Protein AF-A0A7S2PHL6-F1 (afdb_monomer)

Sequence (217 aa):
KVVDEVAPEDEHKYKALMSLPIAEVRGMLQDLILPDAGQHRALVVRLLRHLRGLPPAPSDARIMGKWYAQQEAQERAEQEAQDAQERAEKERAQQELRRKAKEDAAKEQAMEATRRALEAAKRVPGPAAPKAKGPEPKRRRSSADATKVSAAGRAAAPVAATEVAPPVADAEAAAAEAAGDDSDSTSSESEDVADELERSDPSVVVPLSEADVKLFE

Structure (mmCIF, N/CA/C/O backbone):
data_AF-A0A7S2PHL6-F1
#
_entry.id   AF-A0A7S2PHL6-F1
#
loop_
_atom_site.group_PDB
_atom_site.id
_atom_site.type_symbol
_atom_site.label_atom_id
_atom_site.label_alt_id
_atom_site.label_comp_id
_atom_site.label_asym_id
_atom_site.label_entity_id
_atom_site.label_seq_id
_atom_site.pdbx_PDB_ins_code
_atom_site.Cartn_x
_atom_site.Cartn_y
_atom_site.Cartn_z
_atom_site.occupancy
_atom_site.B_iso_or_equiv
_atom_site.auth_seq_id
_atom_site.auth_comp_id
_atom_site.auth_asym_id
_atom_site.auth_atom_id
_atom_site.pdbx_PDB_model_num
ATOM 1 N N . LYS A 1 1 ? 15.147 13.922 -32.801 1.00 50.34 1 LYS A N 1
ATOM 2 C CA . LYS A 1 1 ? 15.326 12.452 -32.878 1.00 50.34 1 LYS A CA 1
ATOM 3 C C . LYS A 1 1 ? 16.488 12.096 -31.966 1.00 50.34 1 LYS A C 1
ATOM 5 O O . LYS A 1 1 ? 17.622 12.259 -32.383 1.00 50.34 1 LYS A O 1
ATOM 10 N N . VAL A 1 2 ? 16.210 11.728 -30.718 1.00 47.88 2 VAL A N 1
ATOM 11 C CA . VAL A 1 2 ? 17.230 11.133 -29.846 1.00 47.88 2 VAL A CA 1
ATOM 12 C C . VAL A 1 2 ? 17.335 9.688 -30.312 1.00 47.88 2 VAL A C 1
ATOM 14 O O . VAL A 1 2 ? 16.360 8.946 -30.233 1.00 47.88 2 VAL A O 1
ATOM 17 N N . VAL A 1 3 ? 18.435 9.350 -30.974 1.00 52.09 3 VAL A N 1
ATOM 18 C CA . VAL A 1 3 ? 18.728 7.968 -31.339 1.00 52.09 3 VAL A CA 1
ATOM 19 C C . VAL A 1 3 ? 19.283 7.352 -30.066 1.00 52.09 3 VAL A C 1
ATOM 21 O O . VAL A 1 3 ? 20.380 7.702 -29.653 1.00 52.09 3 VAL A O 1
ATOM 24 N N . ASP A 1 4 ? 18.486 6.531 -29.387 1.00 60.97 4 ASP A N 1
ATOM 25 C CA . ASP A 1 4 ? 18.981 5.680 -28.308 1.00 60.97 4 ASP A CA 1
ATOM 26 C C . ASP A 1 4 ? 20.029 4.731 -28.903 1.00 60.97 4 ASP A C 1
ATOM 28 O O . ASP A 1 4 ? 19.687 3.710 -29.505 1.00 60.97 4 ASP A O 1
ATOM 32 N N . GLU A 1 5 ? 21.299 5.127 -28.825 1.00 63.66 5 GLU A N 1
ATOM 33 C CA . GLU A 1 5 ? 22.438 4.336 -29.276 1.00 63.66 5 GLU A CA 1
ATOM 34 C C . GLU A 1 5 ? 22.583 3.117 -28.367 1.00 63.66 5 GLU A C 1
ATOM 36 O O . GLU A 1 5 ? 23.078 3.183 -27.243 1.00 63.66 5 GLU A O 1
ATOM 41 N N . VAL A 1 6 ? 22.100 1.982 -28.865 1.00 69.12 6 VAL A N 1
ATOM 42 C CA . VAL A 1 6 ? 22.468 0.667 -28.349 1.00 69.12 6 VAL A CA 1
ATOM 43 C C . VAL A 1 6 ? 23.914 0.431 -28.772 1.00 69.12 6 VAL A C 1
ATOM 45 O O . VAL A 1 6 ? 24.232 0.566 -29.955 1.00 69.12 6 VAL A O 1
ATOM 48 N N . ALA A 1 7 ? 24.789 0.102 -27.819 1.00 78.25 7 ALA A N 1
ATOM 49 C CA . ALA A 1 7 ? 26.173 -0.236 -28.127 1.00 78.25 7 ALA A CA 1
ATOM 50 C C . ALA A 1 7 ? 26.212 -1.358 -29.185 1.00 78.25 7 ALA A C 1
ATOM 52 O O . ALA A 1 7 ? 25.395 -2.280 -29.117 1.00 78.25 7 ALA A O 1
ATOM 53 N N . PRO A 1 8 ? 27.144 -1.327 -30.151 1.00 78.81 8 PRO A N 1
ATOM 54 C CA . PRO A 1 8 ? 27.182 -2.315 -31.233 1.00 78.81 8 PRO A CA 1
ATOM 55 C C . PRO A 1 8 ? 27.325 -3.756 -30.711 1.00 78.81 8 PRO A C 1
ATOM 57 O O . PRO A 1 8 ? 26.768 -4.687 -31.284 1.00 78.81 8 PRO A O 1
ATOM 60 N N . GLU A 1 9 ? 27.984 -3.941 -29.566 1.00 83.81 9 GLU A N 1
ATOM 61 C CA . GLU A 1 9 ? 28.115 -5.237 -28.884 1.00 83.81 9 GLU A CA 1
ATOM 62 C C . GLU A 1 9 ? 26.775 -5.807 -28.384 1.00 83.81 9 GLU A C 1
ATOM 64 O O . GLU A 1 9 ? 26.626 -7.016 -28.208 1.00 83.81 9 GLU A O 1
ATOM 69 N N . ASP A 1 10 ? 25.782 -4.944 -28.163 1.00 85.81 10 ASP A N 1
ATOM 70 C CA . ASP A 1 10 ? 24.448 -5.310 -27.691 1.00 85.81 10 ASP A CA 1
ATOM 71 C C . ASP A 1 10 ? 23.443 -5.529 -28.813 1.00 85.81 10 ASP A C 1
ATOM 73 O O . ASP A 1 10 ? 22.308 -5.927 -28.544 1.00 85.81 10 ASP A O 1
ATOM 77 N N . GLU A 1 11 ? 23.833 -5.339 -30.074 1.00 89.94 11 GLU A N 1
ATOM 78 C CA . GLU A 1 11 ? 22.910 -5.484 -31.196 1.00 89.94 11 GLU A CA 1
ATOM 79 C C . GLU A 1 11 ? 22.314 -6.903 -31.261 1.00 89.94 11 GLU A C 1
ATOM 81 O O . GLU A 1 11 ? 21.125 -7.073 -31.540 1.00 89.94 11 GLU A O 1
ATOM 86 N N . HIS A 1 12 ? 23.103 -7.929 -30.920 1.00 93.19 12 HIS A N 1
ATOM 87 C CA . HIS A 1 12 ? 22.633 -9.314 -30.832 1.00 93.19 12 HIS A CA 1
ATOM 88 C C . HIS A 1 12 ? 21.615 -9.521 -29.704 1.00 93.19 12 HIS A C 1
ATOM 90 O O . HIS A 1 12 ? 20.584 -10.158 -29.924 1.00 93.19 12 HIS A O 1
ATOM 96 N N . LYS A 1 13 ? 21.861 -8.947 -28.518 1.00 93.25 13 LYS A N 1
ATOM 97 C CA . LYS A 1 13 ? 20.943 -9.044 -27.369 1.00 93.25 13 LYS A CA 1
ATOM 98 C C . LYS A 1 13 ? 19.648 -8.286 -27.636 1.00 93.25 13 LYS A C 1
ATOM 100 O O . LYS A 1 13 ? 18.568 -8.793 -27.359 1.00 93.25 13 LYS A O 1
ATOM 105 N N . TYR A 1 14 ? 19.751 -7.108 -28.245 1.00 94.81 14 TYR A N 1
ATOM 106 C CA . TYR A 1 14 ? 18.604 -6.320 -28.675 1.00 94.81 14 TYR A CA 1
ATOM 107 C C . TYR A 1 14 ? 17.747 -7.070 -29.697 1.00 94.81 14 TYR A C 1
ATOM 109 O O . TYR A 1 14 ? 16.532 -7.144 -29.530 1.00 94.81 14 TYR A O 1
ATOM 117 N N . LYS A 1 15 ? 18.358 -7.681 -30.722 1.00 95.69 15 LYS A N 1
ATOM 118 C CA . LYS A 1 15 ? 17.638 -8.504 -31.709 1.00 95.69 15 LYS A CA 1
ATOM 119 C C . LYS A 1 15 ? 16.964 -9.716 -31.062 1.00 95.69 15 LYS A C 1
ATOM 121 O O . LYS A 1 15 ? 15.815 -9.999 -31.392 1.00 95.69 15 LYS A O 1
ATOM 126 N N . ALA A 1 16 ? 17.641 -10.386 -30.128 1.00 96.62 16 ALA A N 1
ATOM 127 C CA . ALA A 1 16 ? 17.078 -11.510 -29.383 1.00 96.62 16 ALA A CA 1
ATOM 128 C C . ALA A 1 16 ? 15.855 -11.083 -28.556 1.00 96.62 16 ALA A C 1
ATOM 130 O O . ALA A 1 16 ? 14.788 -11.670 -28.702 1.00 96.62 16 ALA A O 1
ATOM 131 N N . LEU A 1 17 ? 15.964 -10.008 -27.771 1.00 96.44 17 LEU A N 1
ATOM 132 C CA . LEU A 1 17 ? 14.853 -9.492 -26.966 1.00 96.44 17 LEU A CA 1
ATOM 133 C C . LEU A 1 17 ? 13.689 -8.981 -27.827 1.00 96.44 17 LEU A C 1
ATOM 135 O O . LEU A 1 17 ? 12.536 -9.211 -27.489 1.00 96.44 17 LEU A O 1
ATOM 139 N N . MET A 1 18 ? 13.969 -8.349 -28.972 1.00 97.56 18 MET A N 1
ATOM 140 C CA . MET A 1 18 ? 12.936 -7.905 -29.920 1.00 97.56 18 MET A CA 1
ATOM 141 C C . MET A 1 18 ? 12.176 -9.060 -30.587 1.00 97.56 18 MET A C 1
ATOM 143 O O . MET A 1 18 ? 11.098 -8.829 -31.137 1.00 97.56 18 MET A O 1
ATOM 147 N N . SER A 1 19 ? 12.727 -10.277 -30.571 1.00 97.69 19 SER A N 1
ATOM 148 C CA . SER A 1 19 ? 12.059 -11.478 -31.085 1.00 97.69 19 SER A CA 1
ATOM 149 C C . SER A 1 19 ? 11.100 -12.117 -30.077 1.00 97.69 19 SER A C 1
ATOM 151 O O . SER A 1 19 ? 10.257 -12.923 -30.471 1.00 97.69 19 SER A O 1
ATOM 153 N N . LEU A 1 20 ? 11.194 -11.736 -28.798 1.00 98.00 20 LEU A N 1
ATOM 154 C CA . LEU A 1 20 ? 10.305 -12.235 -27.756 1.00 98.00 20 LEU A CA 1
ATOM 155 C C . LEU A 1 20 ? 8.913 -11.588 -27.861 1.00 98.00 20 LEU A C 1
ATOM 157 O O . LEU A 1 20 ? 8.778 -10.444 -28.313 1.00 98.00 20 LEU A O 1
ATOM 161 N N . PRO A 1 21 ? 7.851 -12.284 -27.424 1.00 98.19 21 PRO A N 1
ATOM 162 C CA . PRO A 1 21 ? 6.541 -11.680 -27.247 1.00 98.19 21 PRO A CA 1
ATOM 163 C C . PRO A 1 21 ? 6.595 -10.490 -26.284 1.00 98.19 21 PRO A C 1
ATOM 165 O O . PRO A 1 21 ? 7.216 -10.548 -25.224 1.00 98.19 21 PRO A O 1
ATOM 168 N N . ILE A 1 22 ? 5.842 -9.430 -26.594 1.00 97.69 22 ILE A N 1
ATOM 169 C CA . ILE A 1 22 ? 5.765 -8.236 -25.734 1.00 97.69 22 ILE A CA 1
ATOM 170 C C . ILE A 1 22 ? 5.334 -8.569 -24.296 1.00 97.69 22 ILE A C 1
ATOM 172 O O . ILE A 1 22 ? 5.747 -7.888 -23.363 1.00 97.69 22 ILE A O 1
ATOM 176 N N . ALA A 1 23 ? 4.519 -9.613 -24.112 1.00 97.94 23 ALA A N 1
ATOM 177 C CA . ALA A 1 23 ? 4.081 -10.076 -22.799 1.00 97.94 23 ALA A CA 1
ATOM 178 C C . ALA A 1 23 ? 5.253 -10.574 -21.939 1.00 97.94 23 ALA A C 1
ATOM 180 O O . ALA A 1 23 ? 5.323 -10.231 -20.764 1.00 97.94 23 ALA A O 1
ATOM 181 N N . GLU A 1 24 ? 6.200 -11.307 -22.528 1.00 98.25 24 GLU A N 1
ATOM 182 C CA . GLU A 1 24 ? 7.391 -11.792 -21.821 1.00 98.25 24 GLU A CA 1
ATOM 183 C C . GLU A 1 24 ? 8.320 -10.635 -21.460 1.00 98.25 24 GLU A C 1
ATOM 185 O O . GLU A 1 24 ? 8.800 -10.550 -20.333 1.00 98.25 24 GLU A O 1
ATOM 190 N N . VAL A 1 25 ? 8.510 -9.684 -22.382 1.00 98.06 25 VAL A N 1
ATOM 191 C CA . VAL A 1 25 ? 9.314 -8.482 -22.110 1.00 98.06 25 VAL A CA 1
ATOM 192 C C . VAL A 1 25 ? 8.706 -7.642 -20.989 1.00 98.06 25 VAL A C 1
ATOM 194 O O . VAL A 1 25 ? 9.437 -7.118 -20.152 1.00 98.06 25 VAL A O 1
ATOM 197 N N . ARG A 1 26 ? 7.374 -7.538 -20.930 1.00 97.69 26 ARG A N 1
ATOM 198 C CA . ARG A 1 26 ? 6.683 -6.882 -19.812 1.00 97.69 26 ARG A CA 1
ATOM 199 C C . ARG A 1 26 ? 6.859 -7.637 -18.500 1.00 97.69 26 ARG A C 1
ATOM 201 O O . ARG A 1 26 ? 7.145 -6.984 -17.508 1.00 97.69 26 ARG A O 1
ATOM 208 N N . GLY A 1 27 ? 6.753 -8.967 -18.507 1.00 97.81 27 GLY A N 1
ATOM 209 C CA . GLY A 1 27 ? 7.014 -9.792 -17.323 1.00 97.81 27 GLY A CA 1
ATOM 210 C C . GLY A 1 27 ? 8.417 -9.551 -16.762 1.00 97.81 27 GLY A C 1
ATOM 211 O O . GLY A 1 27 ? 8.557 -9.188 -15.602 1.00 97.81 27 GLY A O 1
ATOM 212 N N . MET A 1 28 ? 9.439 -9.585 -17.625 1.00 97.75 28 MET A N 1
ATOM 213 C CA . MET A 1 28 ? 10.821 -9.295 -17.220 1.00 97.75 28 MET A CA 1
ATOM 214 C C . MET A 1 28 ? 10.997 -7.885 -16.636 1.00 97.75 28 MET A C 1
ATOM 216 O O . MET A 1 28 ? 11.782 -7.692 -15.714 1.00 97.75 28 MET A O 1
ATOM 220 N N . LEU A 1 29 ? 10.294 -6.881 -17.170 1.00 95.88 29 LEU A N 1
ATOM 221 C CA . LEU A 1 29 ? 10.334 -5.525 -16.614 1.00 95.88 29 LEU A CA 1
ATOM 222 C C . LEU A 1 29 ? 9.633 -5.441 -15.254 1.00 95.88 29 LEU A C 1
ATOM 224 O O . LEU A 1 29 ? 10.150 -4.771 -14.367 1.00 95.88 29 LEU A O 1
ATOM 228 N N . GLN A 1 30 ? 8.502 -6.127 -15.076 1.00 95.31 30 GLN A N 1
ATOM 229 C CA . GLN A 1 30 ? 7.782 -6.176 -13.801 1.00 95.31 30 GLN A CA 1
ATOM 230 C C . GLN A 1 30 ? 8.609 -6.866 -12.709 1.00 95.31 30 GLN A C 1
ATOM 232 O O . GLN A 1 30 ? 8.698 -6.336 -11.604 1.00 95.31 30 GLN A O 1
ATOM 237 N N . ASP A 1 31 ? 9.280 -7.974 -13.036 1.00 96.56 31 ASP A N 1
ATOM 238 C CA . ASP A 1 31 ? 10.174 -8.692 -12.115 1.00 96.56 31 ASP A CA 1
ATOM 239 C C . ASP A 1 31 ? 11.339 -7.810 -11.632 1.00 96.56 31 ASP A C 1
ATOM 241 O O . ASP A 1 31 ? 11.813 -7.943 -10.505 1.00 96.56 31 ASP A O 1
ATOM 245 N N . LEU A 1 32 ? 11.783 -6.875 -12.478 1.00 94.19 32 LEU A N 1
ATOM 246 C CA . LEU A 1 32 ? 12.833 -5.899 -12.174 1.00 94.19 32 LEU A CA 1
ATOM 247 C C . LEU A 1 32 ? 12.300 -4.581 -11.593 1.00 94.19 32 LEU A C 1
ATOM 249 O O . LEU A 1 32 ? 13.077 -3.646 -11.405 1.00 94.19 32 LEU A O 1
ATOM 253 N N . ILE A 1 33 ? 10.994 -4.478 -11.324 1.00 90.88 33 ILE A N 1
ATOM 254 C CA . ILE A 1 33 ? 10.347 -3.264 -10.797 1.00 90.88 33 ILE A CA 1
ATOM 255 C C . ILE A 1 33 ? 10.605 -2.055 -11.726 1.00 90.88 33 ILE A C 1
ATOM 257 O O . ILE A 1 33 ? 10.837 -0.920 -11.312 1.00 90.88 33 ILE A O 1
ATOM 261 N N . LEU A 1 34 ? 10.588 -2.299 -13.036 1.00 91.25 34 LEU A N 1
ATOM 262 C CA . LEU A 1 34 ? 10.713 -1.275 -14.065 1.00 91.25 34 LEU A CA 1
ATOM 263 C C . LEU A 1 34 ? 9.344 -0.988 -14.689 1.00 91.25 34 LEU A C 1
ATOM 265 O O . LEU A 1 34 ? 8.514 -1.891 -14.808 1.00 91.25 34 LEU A O 1
ATOM 269 N N . PRO A 1 35 ? 9.097 0.244 -15.174 1.00 91.06 35 PRO A N 1
ATOM 270 C CA . PRO A 1 35 ? 7.855 0.535 -15.875 1.00 91.06 35 PRO A CA 1
ATOM 271 C C . PRO A 1 35 ? 7.679 -0.377 -17.094 1.00 91.06 35 PRO A C 1
ATOM 273 O O . PRO A 1 35 ? 8.620 -0.583 -17.864 1.00 91.06 35 PRO A O 1
ATOM 276 N N . ASP A 1 36 ? 6.460 -0.850 -17.328 1.00 94.50 36 ASP A N 1
ATOM 277 C CA . ASP A 1 36 ? 6.088 -1.768 -18.415 1.00 94.50 36 ASP A CA 1
ATOM 278 C C . ASP A 1 36 ? 5.205 -1.102 -19.496 1.00 94.50 36 ASP A C 1
ATOM 280 O O . ASP A 1 36 ? 4.824 -1.712 -20.505 1.00 94.50 36 ASP A O 1
ATOM 284 N N . ALA A 1 37 ? 4.925 0.193 -19.323 1.00 90.88 37 ALA A N 1
ATOM 285 C CA . ALA A 1 37 ? 4.218 1.022 -20.285 1.00 90.88 37 ALA A CA 1
ATOM 286 C C . ALA A 1 37 ? 5.134 1.454 -21.444 1.00 90.88 37 ALA A C 1
ATOM 288 O O . ALA A 1 37 ? 6.283 1.873 -21.247 1.00 90.88 37 ALA A O 1
ATOM 289 N N . GLY A 1 38 ? 4.591 1.401 -22.663 1.00 90.75 38 GLY A N 1
ATOM 290 C CA . GLY A 1 38 ? 5.249 1.873 -23.881 1.00 90.75 38 GLY A CA 1
ATOM 291 C C . GLY A 1 38 ? 5.174 0.895 -25.055 1.00 90.75 38 GLY A C 1
ATOM 292 O O . GLY A 1 38 ? 4.522 -0.149 -25.001 1.00 90.75 38 GLY A O 1
ATOM 293 N N . GLN A 1 39 ? 5.848 1.269 -26.144 1.00 94.88 39 GLN A N 1
ATOM 294 C CA . GLN A 1 39 ? 6.028 0.422 -27.325 1.00 94.88 39 GLN A CA 1
ATOM 295 C C . GLN A 1 39 ? 7.081 -0.660 -27.061 1.00 94.88 39 GLN A C 1
ATOM 297 O O . GLN A 1 39 ? 8.030 -0.419 -26.320 1.00 94.88 39 GLN A O 1
ATOM 302 N N . HIS A 1 40 ? 6.978 -1.807 -27.743 1.00 96.44 40 HIS A N 1
ATOM 303 C CA . HIS A 1 40 ? 7.883 -2.951 -27.560 1.00 96.44 40 HIS A CA 1
ATOM 304 C C . HIS A 1 40 ? 9.374 -2.561 -27.596 1.00 96.44 40 HIS A C 1
ATOM 306 O O . HIS A 1 40 ? 10.124 -2.894 -26.686 1.00 96.44 40 HIS A O 1
ATOM 312 N N . ARG A 1 41 ? 9.785 -1.749 -28.579 1.00 94.69 41 ARG A N 1
ATOM 313 C CA . ARG A 1 41 ? 11.163 -1.246 -28.681 1.00 94.69 41 ARG A CA 1
ATOM 314 C C . ARG A 1 41 ? 11.621 -0.477 -27.437 1.00 94.69 41 ARG A C 1
ATOM 316 O O . ARG A 1 41 ? 12.749 -0.664 -27.001 1.00 94.69 41 ARG A O 1
ATOM 323 N N . ALA A 1 42 ? 10.767 0.381 -26.880 1.00 93.06 42 ALA A N 1
ATOM 324 C CA . ALA A 1 42 ? 11.101 1.157 -25.687 1.00 93.06 42 ALA A CA 1
ATOM 325 C C . ALA A 1 42 ? 11.282 0.244 -24.465 1.00 93.06 42 ALA A C 1
ATOM 327 O O . ALA A 1 42 ? 12.223 0.431 -23.702 1.00 93.06 42 ALA A O 1
ATOM 328 N N . LEU A 1 43 ? 10.437 -0.784 -24.334 1.00 95.25 43 LEU A N 1
ATOM 329 C CA . LEU A 1 43 ? 10.540 -1.791 -23.274 1.00 95.25 43 LEU A CA 1
ATOM 330 C C . LEU A 1 43 ? 11.868 -2.559 -23.348 1.00 95.25 43 LEU A C 1
ATOM 332 O O . LEU A 1 43 ? 12.564 -2.688 -22.345 1.00 95.25 43 LEU A O 1
ATOM 336 N N . VAL A 1 44 ? 12.266 -2.991 -24.548 1.00 96.19 44 VAL A N 1
ATOM 337 C CA . VAL A 1 44 ? 13.540 -3.695 -24.762 1.00 96.19 44 VAL A 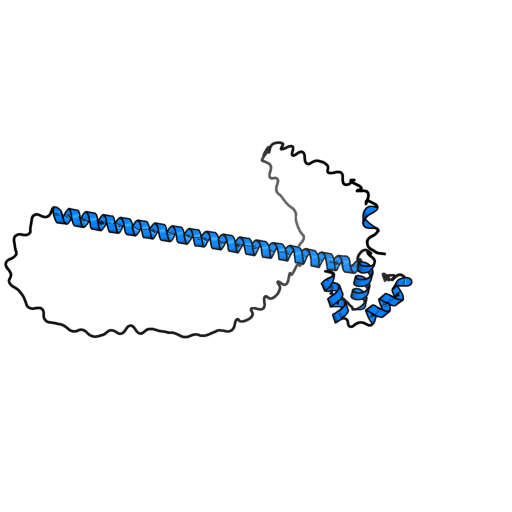CA 1
ATOM 338 C C . VAL A 1 44 ? 14.746 -2.797 -24.463 1.00 96.19 44 VAL A C 1
ATOM 340 O O . VAL A 1 44 ? 15.689 -3.237 -23.809 1.00 96.19 44 VAL A O 1
ATOM 343 N N . VAL A 1 45 ? 14.726 -1.532 -24.901 1.00 93.75 45 VAL A N 1
ATOM 344 C CA . VAL A 1 45 ? 15.807 -0.571 -24.603 1.00 93.75 45 VAL A CA 1
ATOM 345 C C . VAL A 1 45 ? 15.916 -0.317 -23.099 1.00 93.75 45 VAL A C 1
ATOM 347 O O . VAL A 1 45 ? 17.025 -0.287 -22.568 1.00 93.75 45 VAL A O 1
ATOM 350 N N . ARG A 1 46 ? 14.782 -0.173 -22.407 1.00 93.88 46 ARG A N 1
ATOM 351 C CA . ARG A 1 46 ? 14.725 0.009 -20.952 1.00 93.88 46 ARG A CA 1
ATOM 352 C C . ARG A 1 46 ? 15.341 -1.178 -20.216 1.00 93.88 46 ARG A C 1
ATOM 354 O O . ARG A 1 46 ? 16.197 -0.976 -19.358 1.00 93.88 46 ARG A O 1
ATOM 361 N N . LEU A 1 47 ? 14.968 -2.397 -20.611 1.00 95.44 47 LEU A N 1
ATOM 362 C CA . LEU A 1 47 ? 15.513 -3.634 -20.056 1.00 95.44 47 LEU A CA 1
ATOM 363 C C . LEU A 1 47 ? 17.032 -3.726 -20.268 1.00 95.44 47 LEU A C 1
ATOM 365 O O . LEU A 1 47 ? 17.777 -3.947 -19.319 1.00 95.44 47 LEU A O 1
ATOM 369 N N . LEU A 1 48 ? 17.514 -3.483 -21.492 1.00 95.25 48 LEU A N 1
ATOM 370 C CA . LEU A 1 48 ? 18.950 -3.516 -21.797 1.00 95.25 48 LEU A CA 1
ATOM 371 C C . LEU A 1 48 ? 19.748 -2.468 -21.027 1.00 95.25 48 LEU A C 1
ATOM 373 O O . LEU A 1 48 ? 20.817 -2.787 -20.513 1.00 95.25 48 LEU A O 1
ATOM 377 N N . ARG A 1 49 ? 19.246 -1.231 -20.928 1.00 93.38 49 ARG A N 1
ATOM 378 C CA . ARG A 1 49 ? 19.908 -0.174 -20.151 1.00 93.38 49 ARG A CA 1
ATOM 379 C C . ARG A 1 49 ? 20.047 -0.580 -18.688 1.00 93.38 49 ARG A C 1
ATOM 381 O O . ARG A 1 49 ? 21.138 -0.449 -18.143 1.00 93.38 49 ARG A O 1
ATOM 388 N N . HIS A 1 50 ? 18.990 -1.131 -18.091 1.00 94.06 50 HIS A N 1
ATOM 389 C CA . HIS A 1 50 ? 19.029 -1.604 -16.710 1.00 94.06 50 HIS A CA 1
ATOM 390 C C . HIS A 1 50 ? 20.048 -2.736 -16.513 1.00 94.06 50 HIS A C 1
ATOM 392 O O . HIS A 1 50 ? 20.904 -2.640 -15.639 1.00 94.06 50 HIS A O 1
ATOM 398 N N . LEU A 1 51 ? 20.043 -3.752 -17.385 1.00 93.94 51 LEU A N 1
ATOM 399 C CA . LEU A 1 51 ? 21.012 -4.858 -17.337 1.00 93.94 51 LEU A CA 1
ATOM 400 C C . LEU A 1 51 ? 22.468 -4.404 -17.534 1.00 93.94 51 LEU A C 1
ATOM 402 O O . LEU A 1 51 ? 23.398 -5.105 -17.142 1.00 93.94 51 LEU A O 1
ATOM 406 N N . ARG A 1 52 ? 22.679 -3.241 -18.156 1.00 91.88 52 ARG A N 1
ATOM 407 C CA . ARG A 1 52 ? 23.995 -2.624 -18.356 1.00 91.88 52 ARG A CA 1
ATOM 408 C C . ARG A 1 52 ? 24.371 -1.619 -17.261 1.00 91.88 52 ARG A C 1
ATOM 410 O O . ARG A 1 52 ? 25.449 -1.040 -17.346 1.00 91.88 52 ARG A O 1
ATOM 417 N N . GLY A 1 53 ? 23.510 -1.385 -16.268 1.00 92.75 53 GLY A N 1
ATOM 418 C CA . GLY A 1 53 ? 23.724 -0.353 -15.249 1.00 92.75 53 GLY A CA 1
ATOM 419 C C . GLY A 1 53 ? 23.724 1.073 -15.814 1.00 92.75 53 GLY A C 1
ATO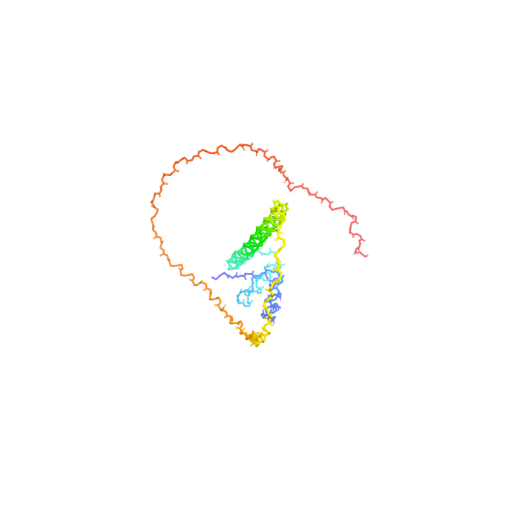M 420 O O . GLY A 1 53 ? 24.302 1.979 -15.219 1.00 92.75 53 GLY A O 1
ATOM 421 N N . LEU A 1 54 ? 23.113 1.282 -16.985 1.00 91.50 54 LEU A N 1
ATOM 422 C CA . LEU A 1 54 ? 23.004 2.594 -17.615 1.00 91.50 54 LEU A CA 1
ATOM 423 C C . LEU A 1 54 ? 21.808 3.367 -17.049 1.00 91.50 54 LEU A C 1
ATOM 425 O O . LEU A 1 54 ? 20.777 2.766 -16.729 1.00 91.50 54 LEU A O 1
ATOM 429 N N . PRO A 1 55 ? 21.888 4.709 -16.987 1.00 90.50 55 PRO A N 1
ATOM 430 C CA . PRO A 1 55 ? 20.766 5.518 -16.546 1.00 90.50 55 PRO A CA 1
ATOM 431 C C . PRO A 1 55 ? 19.559 5.348 -17.486 1.00 90.50 55 PRO A C 1
ATOM 433 O O . PRO A 1 55 ? 19.720 5.115 -18.696 1.00 90.50 55 PRO A O 1
ATOM 436 N N . PRO A 1 56 ? 18.334 5.498 -16.956 1.00 90.06 56 PRO A N 1
ATOM 437 C CA . PRO A 1 56 ? 17.115 5.403 -17.748 1.00 90.06 56 PRO A CA 1
ATOM 438 C C . PRO A 1 56 ? 17.092 6.449 -18.863 1.00 90.06 56 PRO A C 1
ATOM 440 O O . PRO A 1 56 ? 17.674 7.531 -18.751 1.00 90.06 56 PRO A O 1
ATOM 443 N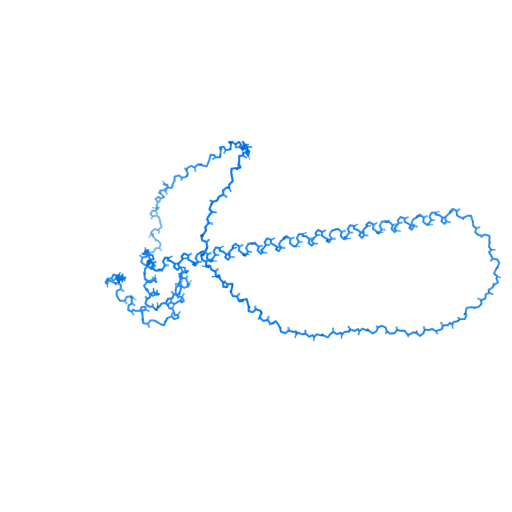 N . ALA A 1 57 ? 16.399 6.138 -19.958 1.00 88.94 57 ALA A N 1
ATOM 444 C CA . ALA A 1 57 ? 16.195 7.118 -21.014 1.00 88.94 57 ALA A CA 1
ATOM 445 C C . ALA A 1 57 ? 15.408 8.333 -20.471 1.00 88.94 57 ALA A C 1
ATOM 447 O O . ALA A 1 57 ? 14.569 8.171 -19.581 1.00 88.94 57 ALA A O 1
ATOM 448 N N . PRO A 1 58 ? 15.596 9.549 -21.014 1.00 87.50 58 PRO A N 1
ATOM 449 C CA . PRO A 1 58 ? 14.860 10.732 -20.554 1.00 87.50 58 PRO A CA 1
ATOM 450 C C . PRO A 1 58 ? 13.332 10.584 -20.635 1.00 87.50 58 PRO A C 1
ATOM 452 O O . PRO A 1 58 ? 12.602 11.139 -19.814 1.00 87.50 58 PRO A O 1
ATOM 455 N N . SER A 1 59 ? 12.838 9.816 -21.612 1.00 85.12 59 SER A N 1
ATOM 456 C CA . SER A 1 59 ? 11.422 9.449 -21.721 1.00 85.12 59 SER A CA 1
ATOM 457 C C . SER A 1 59 ? 10.953 8.585 -20.552 1.00 85.12 59 SER A C 1
ATOM 459 O O . SER A 1 59 ? 9.839 8.760 -20.062 1.00 85.12 59 SER A O 1
ATOM 461 N N . ASP A 1 60 ? 11.814 7.685 -20.090 1.00 87.69 60 ASP A N 1
ATOM 462 C CA . ASP A 1 60 ? 11.518 6.709 -19.047 1.00 87.69 60 ASP A CA 1
ATOM 463 C C . ASP A 1 60 ? 11.621 7.336 -17.663 1.00 87.69 60 ASP A C 1
ATOM 465 O O . ASP A 1 60 ? 10.822 7.012 -16.792 1.00 87.69 60 ASP A O 1
ATOM 469 N N . ALA A 1 61 ? 12.527 8.300 -17.481 1.00 86.88 61 ALA A N 1
ATOM 470 C CA . ALA A 1 61 ? 12.649 9.068 -16.246 1.00 86.88 61 ALA A CA 1
ATOM 471 C C . ALA A 1 61 ? 11.324 9.752 -15.863 1.00 86.88 61 ALA A C 1
ATOM 473 O O . ALA A 1 61 ? 10.929 9.739 -14.700 1.00 86.88 61 ALA A O 1
ATOM 474 N N . ARG A 1 62 ? 10.582 10.286 -16.845 1.00 87.44 62 ARG A N 1
ATOM 475 C CA . ARG A 1 62 ? 9.259 10.893 -16.603 1.00 87.44 62 ARG A CA 1
ATOM 476 C C . ARG A 1 62 ? 8.210 9.870 -16.181 1.00 87.44 62 ARG A C 1
ATOM 478 O O . ARG A 1 62 ? 7.352 10.182 -15.361 1.00 87.44 62 ARG A O 1
ATOM 485 N N . ILE A 1 63 ? 8.251 8.677 -16.770 1.00 87.06 63 ILE A N 1
ATOM 486 C CA . ILE A 1 63 ? 7.316 7.596 -16.446 1.00 87.06 63 ILE A CA 1
ATOM 487 C C . ILE A 1 63 ? 7.627 7.062 -15.047 1.00 87.06 63 ILE A C 1
ATOM 489 O O . ILE A 1 63 ? 6.715 6.938 -14.237 1.00 87.06 63 ILE A O 1
ATOM 493 N N . MET A 1 64 ? 8.906 6.838 -14.739 1.00 85.19 64 MET A N 1
ATOM 494 C CA . MET A 1 64 ? 9.346 6.418 -13.411 1.00 85.19 64 MET A CA 1
ATOM 495 C C . MET A 1 64 ? 8.976 7.435 -12.338 1.00 85.19 64 MET A C 1
ATOM 497 O O . MET A 1 64 ? 8.430 7.035 -11.323 1.00 85.19 64 MET A O 1
ATOM 501 N N . GLY A 1 65 ? 9.171 8.737 -12.573 1.00 87.88 65 GLY A N 1
ATOM 502 C CA . GLY A 1 65 ? 8.773 9.763 -11.603 1.00 87.88 65 GLY A CA 1
ATOM 503 C C . GLY A 1 65 ? 7.285 9.699 -11.241 1.00 87.88 65 GLY A C 1
ATOM 504 O O . GLY A 1 65 ? 6.933 9.772 -10.069 1.00 87.88 65 GLY A O 1
ATOM 505 N N . LYS A 1 66 ? 6.408 9.484 -12.231 1.00 89.12 66 LYS A N 1
ATOM 506 C CA . LYS A 1 66 ? 4.969 9.298 -11.982 1.00 89.12 66 LYS A CA 1
ATOM 507 C C . LYS A 1 66 ? 4.669 7.998 -11.242 1.00 89.12 66 LYS A C 1
ATOM 509 O O . LYS A 1 66 ? 3.821 7.997 -10.362 1.00 89.12 66 LYS A O 1
ATOM 514 N N . TRP A 1 67 ? 5.347 6.914 -11.607 1.00 85.12 67 TRP A N 1
ATOM 515 C CA . TRP A 1 67 ? 5.151 5.604 -10.994 1.00 85.12 67 TRP A CA 1
ATOM 516 C C . TRP A 1 67 ? 5.594 5.589 -9.524 1.00 85.12 67 TRP A C 1
ATOM 518 O O . TRP A 1 67 ? 4.839 5.130 -8.675 1.00 85.12 67 TRP A O 1
ATOM 528 N N . TYR A 1 68 ? 6.752 6.175 -9.202 1.00 87.19 68 TYR A N 1
ATOM 529 C CA . TYR A 1 68 ? 7.214 6.324 -7.819 1.00 87.19 68 TYR A CA 1
ATOM 530 C C . TYR A 1 68 ? 6.292 7.228 -7.000 1.00 87.19 68 TYR A C 1
ATOM 532 O O . TYR A 1 68 ? 5.913 6.855 -5.897 1.00 87.19 68 TYR A O 1
ATOM 540 N N . ALA A 1 69 ? 5.863 8.367 -7.554 1.00 91.88 69 ALA A N 1
ATOM 541 C CA . ALA A 1 69 ? 4.899 9.235 -6.878 1.00 91.88 69 ALA A CA 1
ATOM 542 C C . ALA A 1 69 ? 3.555 8.526 -6.629 1.00 91.88 69 ALA A C 1
ATOM 544 O O . ALA A 1 69 ? 2.920 8.742 -5.601 1.00 91.88 69 ALA A O 1
ATOM 545 N N . GLN A 1 70 ? 3.120 7.669 -7.558 1.00 89.81 70 GLN A N 1
ATOM 546 C CA . GLN A 1 70 ? 1.912 6.863 -7.396 1.00 89.81 70 GLN A CA 1
ATOM 547 C C . GLN A 1 70 ? 2.079 5.795 -6.310 1.00 89.81 70 GLN A C 1
ATOM 549 O O . GLN A 1 70 ? 1.171 5.629 -5.504 1.00 89.81 70 GLN A O 1
ATOM 554 N N . GLN A 1 71 ? 3.221 5.105 -6.274 1.00 89.88 71 GLN A N 1
ATOM 555 C CA . GLN A 1 71 ? 3.544 4.132 -5.226 1.00 89.88 71 GLN A CA 1
ATOM 556 C C . GLN A 1 71 ? 3.579 4.788 -3.843 1.00 89.88 71 GLN A C 1
ATOM 558 O O . GLN A 1 71 ? 2.916 4.324 -2.925 1.00 89.88 71 GLN A O 1
ATOM 563 N N . GLU A 1 72 ? 4.263 5.923 -3.712 1.00 93.69 72 GLU A N 1
ATOM 564 C CA . GLU A 1 72 ? 4.333 6.673 -2.455 1.00 93.69 72 GLU A CA 1
ATOM 565 C C . GLU A 1 72 ? 2.947 7.175 -2.008 1.00 93.69 72 GLU A C 1
ATOM 567 O O . GLU A 1 72 ? 2.602 7.123 -0.828 1.00 93.69 72 GLU A O 1
ATOM 572 N N . ALA A 1 73 ? 2.117 7.641 -2.948 1.00 94.56 73 ALA A N 1
ATOM 573 C CA . ALA A 1 73 ? 0.740 8.031 -2.652 1.00 94.56 73 ALA A CA 1
ATOM 574 C C . ALA A 1 73 ? -0.115 6.836 -2.207 1.00 94.56 73 ALA A C 1
ATOM 576 O O . ALA A 1 73 ? -0.948 6.983 -1.313 1.00 94.56 73 ALA A O 1
ATOM 577 N N . GLN A 1 74 ? 0.094 5.663 -2.809 1.00 95.00 74 GLN A N 1
ATOM 578 C CA . GLN A 1 74 ? -0.596 4.438 -2.425 1.00 95.00 74 GLN A CA 1
ATOM 579 C C . GLN A 1 74 ? -0.189 3.991 -1.017 1.00 95.00 74 GLN A C 1
ATOM 581 O O . GLN A 1 74 ? -1.064 3.731 -0.199 1.00 95.00 74 GLN A O 1
ATOM 586 N N . GLU A 1 75 ? 1.106 3.975 -0.706 1.00 95.94 75 GLU A N 1
ATOM 587 C CA . GLU A 1 75 ? 1.615 3.607 0.619 1.00 95.94 75 GLU A CA 1
ATOM 588 C C . GLU A 1 75 ? 1.072 4.542 1.712 1.00 95.94 75 GLU A C 1
ATOM 590 O O . GLU A 1 75 ? 0.579 4.080 2.742 1.00 95.94 75 GLU A O 1
ATOM 595 N N . ARG A 1 76 ? 1.049 5.859 1.459 1.00 97.44 76 ARG A N 1
ATOM 596 C CA . ARG A 1 76 ? 0.429 6.830 2.378 1.00 97.44 76 ARG A CA 1
ATOM 597 C C . ARG A 1 76 ? -1.065 6.585 2.572 1.00 97.44 76 ARG A C 1
ATOM 599 O O . ARG A 1 76 ? -1.547 6.666 3.699 1.00 97.44 76 ARG A O 1
ATOM 606 N N . ALA A 1 77 ? -1.795 6.290 1.498 1.00 97.12 77 ALA A N 1
ATOM 607 C CA . ALA A 1 77 ? -3.225 6.002 1.580 1.00 97.12 77 ALA A CA 1
ATOM 608 C C . ALA A 1 77 ? -3.505 4.706 2.361 1.00 97.12 77 ALA A C 1
ATOM 610 O O . ALA A 1 77 ? -4.460 4.641 3.135 1.00 97.12 77 ALA A O 1
ATOM 611 N N . GLU A 1 78 ? -2.666 3.683 2.191 1.00 97.44 78 GLU A N 1
ATOM 612 C CA . GLU A 1 78 ? -2.747 2.436 2.954 1.00 97.44 78 GLU A CA 1
ATOM 613 C C . GLU A 1 78 ? -2.450 2.669 4.440 1.00 97.44 78 GLU A C 1
ATOM 615 O O . GLU A 1 78 ? -3.186 2.171 5.294 1.00 97.44 78 GLU A O 1
ATOM 620 N N . GLN A 1 79 ? -1.439 3.481 4.757 1.00 97.88 79 GLN A N 1
ATOM 621 C CA . GLN A 1 79 ? -1.115 3.853 6.133 1.00 97.88 79 GLN A CA 1
ATOM 622 C C . GLN A 1 79 ? -2.250 4.649 6.795 1.00 97.88 79 GLN A C 1
ATOM 624 O O . GLN A 1 79 ? -2.665 4.329 7.906 1.00 97.88 79 GLN A O 1
ATOM 629 N N . GLU A 1 80 ? -2.826 5.631 6.098 1.00 98.06 80 GLU A N 1
ATOM 630 C CA . GLU A 1 80 ? -3.969 6.397 6.607 1.00 98.06 80 GLU A CA 1
ATOM 631 C C . GLU A 1 80 ? -5.199 5.503 6.840 1.00 98.06 80 GLU A C 1
ATOM 633 O O . GLU A 1 80 ? -5.910 5.656 7.837 1.00 98.06 80 GLU A O 1
ATOM 638 N N . ALA A 1 81 ? -5.438 4.528 5.958 1.00 97.75 81 ALA A N 1
ATOM 639 C CA . ALA A 1 81 ? -6.515 3.559 6.129 1.00 97.75 81 ALA A CA 1
ATOM 640 C C . ALA A 1 81 ? -6.301 2.666 7.363 1.00 97.75 81 ALA A C 1
ATOM 642 O O . ALA A 1 81 ? -7.264 2.387 8.083 1.00 97.75 81 ALA A O 1
ATOM 643 N N . GLN A 1 82 ? -5.063 2.242 7.631 1.00 98.00 82 GLN A N 1
ATOM 644 C CA . GLN A 1 82 ? -4.717 1.478 8.834 1.00 98.00 82 GLN A CA 1
ATOM 645 C C . GLN A 1 82 ? -4.914 2.315 10.103 1.00 98.00 82 GLN A C 1
ATOM 647 O O . GLN A 1 82 ? -5.594 1.870 11.030 1.00 98.00 82 GLN A O 1
ATOM 652 N N . ASP A 1 83 ? -4.433 3.559 10.113 1.00 97.81 83 ASP A N 1
ATOM 653 C CA . ASP A 1 83 ? -4.615 4.487 11.234 1.00 97.81 83 ASP A CA 1
ATOM 654 C C . ASP A 1 83 ? -6.102 4.760 11.511 1.00 97.81 83 ASP A C 1
ATOM 656 O O . ASP A 1 83 ? -6.545 4.815 12.664 1.00 97.81 83 ASP A O 1
ATOM 660 N N . ALA A 1 84 ? -6.907 4.921 10.458 1.00 97.94 84 ALA A N 1
ATOM 661 C CA . ALA A 1 84 ? -8.347 5.109 10.576 1.00 97.94 84 ALA A CA 1
ATOM 662 C C . ALA A 1 84 ? -9.041 3.871 11.168 1.00 97.94 84 ALA A C 1
ATOM 664 O O . ALA A 1 84 ? -9.927 4.012 12.018 1.00 97.94 84 ALA A O 1
ATOM 665 N N . GLN A 1 85 ? -8.630 2.665 10.762 1.00 97.94 85 GLN A N 1
ATOM 666 C CA . GLN A 1 85 ? -9.137 1.415 11.334 1.00 97.94 85 GLN A CA 1
ATOM 667 C C . GLN A 1 85 ? -8.776 1.291 12.815 1.00 97.94 85 GLN A C 1
ATOM 669 O O . GLN A 1 85 ? -9.662 1.040 13.633 1.00 97.94 85 GLN A O 1
ATOM 674 N N . GLU A 1 86 ? -7.523 1.554 13.187 1.00 98.31 86 GLU A N 1
ATOM 675 C CA . GLU A 1 86 ? -7.076 1.479 14.580 1.00 98.31 86 GLU A CA 1
ATOM 676 C C . GLU A 1 86 ? -7.830 2.480 15.470 1.00 98.31 86 GLU A C 1
ATOM 678 O O . GLU A 1 86 ? -8.266 2.149 16.578 1.00 98.31 86 GLU A O 1
ATOM 683 N N . ARG A 1 87 ? -8.054 3.709 14.982 1.00 98.19 87 ARG A N 1
ATOM 684 C CA . ARG A 1 87 ? -8.866 4.712 15.691 1.00 98.19 87 ARG A CA 1
ATOM 685 C C . ARG A 1 87 ? -10.306 4.240 15.877 1.00 98.19 87 ARG A C 1
ATOM 687 O O . ARG A 1 87 ? -10.840 4.361 16.980 1.00 98.19 87 ARG A O 1
ATOM 694 N N . ALA A 1 88 ? -10.917 3.670 14.839 1.00 98.12 88 ALA A N 1
ATOM 695 C CA . ALA A 1 88 ? -12.277 3.144 14.918 1.00 98.12 88 ALA A CA 1
ATOM 696 C C . ALA A 1 88 ? -12.387 1.967 15.905 1.00 98.12 88 ALA A C 1
ATOM 698 O O . ALA A 1 88 ? -13.369 1.865 16.645 1.00 98.12 88 ALA A O 1
ATOM 699 N N . GLU A 1 89 ? -11.386 1.089 15.962 1.00 98.44 89 GLU A N 1
ATOM 700 C CA . GLU A 1 89 ? -11.336 -0.015 16.925 1.00 98.44 89 GLU A CA 1
ATOM 701 C C . GLU A 1 89 ? -11.162 0.480 18.362 1.00 98.44 89 GLU A C 1
ATOM 703 O O . GLU A 1 89 ? -11.912 0.064 19.253 1.00 98.44 89 GLU A O 1
ATOM 708 N N . LYS A 1 90 ? -10.244 1.426 18.589 1.00 98.38 90 LYS A N 1
ATOM 709 C CA . LYS A 1 90 ? -10.055 2.081 19.891 1.00 98.38 90 LYS A CA 1
ATOM 710 C C . LYS A 1 90 ? -11.336 2.761 20.369 1.00 98.38 90 LYS A C 1
ATOM 712 O O . LYS A 1 90 ? -11.708 2.622 21.536 1.00 98.38 90 LYS A O 1
ATOM 717 N N . GLU A 1 91 ? -12.045 3.449 19.477 1.00 98.25 91 GLU A N 1
ATOM 718 C CA . GLU A 1 91 ? -13.317 4.087 19.809 1.00 98.25 91 GLU A CA 1
ATOM 719 C C . GLU A 1 91 ? -14.388 3.051 20.183 1.00 98.25 91 GLU A C 1
ATOM 721 O O . GLU A 1 91 ? -15.052 3.193 21.213 1.00 98.25 91 GLU A O 1
ATOM 726 N N . ARG A 1 92 ? -14.524 1.966 19.410 1.00 98.31 92 ARG A N 1
ATOM 727 C CA . ARG A 1 92 ? -15.458 0.869 19.722 1.00 98.31 92 ARG A CA 1
ATOM 728 C C . ARG A 1 92 ? -15.160 0.238 21.078 1.00 98.31 92 ARG A C 1
ATOM 730 O O . ARG A 1 92 ? -16.082 0.057 21.875 1.00 98.31 92 ARG A O 1
ATOM 737 N N . ALA A 1 93 ? -13.890 -0.032 21.373 1.00 98.31 93 ALA A N 1
ATOM 738 C CA . ALA A 1 93 ? -13.470 -0.561 22.667 1.00 98.31 93 ALA A CA 1
ATOM 739 C C . ALA A 1 93 ? -13.828 0.404 23.812 1.00 98.31 93 ALA A C 1
ATOM 741 O O . ALA A 1 93 ? -14.375 -0.009 24.838 1.00 98.31 93 ALA A O 1
ATOM 742 N N . GLN A 1 94 ? -13.606 1.709 23.625 1.00 98.25 94 GLN A N 1
ATOM 743 C CA . GLN A 1 94 ? -13.972 2.721 24.616 1.00 98.25 94 GLN A CA 1
ATOM 744 C C . GLN A 1 94 ? -15.494 2.805 24.828 1.00 98.25 94 GLN A C 1
ATOM 746 O O . GLN A 1 94 ? -15.959 2.937 25.966 1.00 98.25 94 GLN A O 1
ATOM 751 N N . GLN A 1 95 ? -16.287 2.711 23.759 1.00 98.06 95 GLN A N 1
ATOM 752 C CA . GLN A 1 95 ? -17.747 2.683 23.848 1.00 98.06 95 GLN A CA 1
ATOM 753 C C . GLN A 1 95 ? -18.247 1.432 24.587 1.00 98.06 95 GLN A C 1
ATOM 755 O O . GLN A 1 95 ? -19.146 1.538 25.427 1.00 98.06 95 GLN A O 1
ATOM 760 N N . GLU A 1 96 ? -17.645 0.265 24.343 1.00 98.31 96 GLU A N 1
ATOM 761 C CA . GLU A 1 96 ? -17.985 -0.974 25.048 1.00 98.31 96 GLU A CA 1
ATOM 762 C C . GLU A 1 96 ? -17.670 -0.880 26.547 1.00 98.31 96 GLU A C 1
ATOM 764 O O . GLU A 1 96 ? -18.515 -1.228 27.376 1.00 98.31 96 GLU A O 1
ATOM 769 N N . LEU A 1 97 ? -16.507 -0.330 26.913 1.00 98.38 97 LEU A N 1
ATOM 770 C CA . LEU A 1 97 ? -16.145 -0.080 28.312 1.00 98.38 97 LEU A CA 1
ATOM 771 C C . LEU A 1 97 ? -17.143 0.862 28.996 1.00 98.38 97 LEU A C 1
ATOM 773 O O . LEU A 1 97 ? -17.611 0.579 30.099 1.00 98.38 97 LEU A O 1
ATOM 777 N N . ARG A 1 98 ? -17.543 1.949 28.323 1.00 98.31 98 ARG A N 1
ATOM 778 C CA . ARG A 1 98 ? -18.571 2.871 28.834 1.00 98.31 98 ARG A CA 1
ATOM 779 C C . ARG A 1 98 ? -19.927 2.188 29.003 1.00 98.31 98 ARG A C 1
ATOM 781 O O . ARG A 1 98 ? -20.645 2.498 29.953 1.00 98.31 98 ARG A O 1
ATOM 788 N N . ARG A 1 99 ? -20.297 1.275 28.101 1.00 98.44 99 ARG A N 1
ATOM 789 C CA . ARG A 1 99 ? -21.544 0.506 28.201 1.00 98.44 99 ARG A CA 1
ATOM 790 C C . ARG A 1 99 ? -21.513 -0.453 29.392 1.00 98.44 99 ARG A C 1
ATOM 792 O O . ARG A 1 99 ? -22.477 -0.463 30.151 1.00 98.44 99 ARG A O 1
ATOM 799 N N . LYS A 1 100 ? -20.413 -1.188 29.587 1.00 98.50 100 LYS A N 1
ATOM 800 C CA . LYS A 1 100 ? -20.226 -2.086 30.741 1.00 98.50 100 LYS A CA 1
ATOM 801 C C . LYS A 1 100 ? -20.280 -1.318 32.062 1.00 98.50 100 LYS A C 1
ATOM 803 O O . LYS A 1 100 ? -21.073 -1.666 32.925 1.00 98.50 100 LYS A O 1
ATOM 808 N N . ALA A 1 101 ? -19.565 -0.196 32.163 1.00 98.31 101 ALA A N 1
ATOM 809 C CA . ALA A 1 101 ? -19.585 0.644 33.362 1.00 98.31 101 ALA A CA 1
ATOM 810 C C . ALA A 1 101 ? -20.998 1.149 33.721 1.00 98.31 101 ALA A C 1
ATOM 812 O O . ALA A 1 101 ? -21.378 1.164 34.890 1.00 98.31 101 ALA A O 1
ATOM 813 N N . LYS A 1 102 ? -21.808 1.530 32.720 1.00 98.38 102 LYS A N 1
ATOM 814 C CA . LYS A 1 102 ? -23.214 1.921 32.938 1.00 98.38 102 LYS A CA 1
ATOM 815 C C . LYS A 1 102 ? -24.083 0.750 33.398 1.00 98.38 102 LYS A C 1
ATOM 817 O O . LYS A 1 102 ? -24.958 0.943 34.237 1.00 98.38 102 LYS A O 1
ATOM 822 N N . GLU A 1 103 ? -23.867 -0.440 32.843 1.00 98.44 103 GLU A N 1
ATOM 823 C CA . GLU A 1 103 ? -24.593 -1.649 33.239 1.00 98.44 103 GLU A CA 1
ATOM 824 C C . GLU A 1 103 ? -24.270 -2.048 34.685 1.00 98.44 103 GLU A C 1
ATOM 826 O O . GLU A 1 103 ? -25.182 -2.345 35.457 1.00 98.44 103 GLU A O 1
ATOM 831 N N . ASP A 1 104 ? -22.998 -1.992 35.074 1.00 98.06 104 ASP A N 1
ATOM 832 C CA . ASP A 1 104 ? -22.559 -2.320 36.430 1.00 98.06 104 ASP A CA 1
ATOM 833 C C . ASP A 1 104 ? -23.081 -1.303 37.454 1.00 98.06 104 ASP A C 1
ATOM 835 O O . ASP A 1 104 ? -23.633 -1.702 38.481 1.00 98.06 104 ASP A O 1
ATOM 839 N N . ALA A 1 105 ? -23.047 -0.005 37.131 1.00 98.12 105 ALA A N 1
ATOM 840 C CA . ALA A 1 105 ? -23.657 1.033 37.964 1.00 98.12 105 ALA A CA 1
ATOM 841 C C . ALA A 1 105 ? -25.175 0.824 38.143 1.00 98.12 105 ALA A C 1
ATOM 843 O O . ALA A 1 105 ? -25.710 0.997 39.239 1.00 98.12 105 ALA A O 1
ATOM 844 N N . ALA A 1 106 ? -25.886 0.405 37.089 1.00 98.31 106 ALA A N 1
ATOM 845 C CA . ALA A 1 106 ? -27.315 0.103 37.174 1.00 98.31 106 ALA A CA 1
ATOM 846 C C . ALA A 1 106 ? -27.601 -1.141 38.039 1.00 98.31 106 ALA A C 1
ATOM 848 O O . ALA A 1 106 ? -28.565 -1.152 38.809 1.00 98.31 106 ALA A O 1
ATOM 849 N N . LYS A 1 107 ? -26.759 -2.182 37.951 1.00 98.31 107 LYS A N 1
ATOM 850 C CA . LYS A 1 107 ? -26.855 -3.377 38.807 1.00 98.31 107 LYS A CA 1
ATOM 851 C C . LYS A 1 107 ? -26.618 -3.039 40.276 1.00 98.31 107 LYS A C 1
ATOM 853 O O . LYS A 1 107 ? -27.360 -3.526 41.128 1.00 98.31 107 LYS A O 1
ATOM 858 N N . GLU A 1 108 ? -25.632 -2.196 40.574 1.00 98.19 108 GLU A N 1
ATOM 859 C CA . GLU A 1 108 ? -25.346 -1.745 41.938 1.00 98.19 108 GLU A CA 1
ATOM 860 C C . GLU A 1 108 ? -26.535 -0.976 42.531 1.00 98.19 108 GLU A C 1
ATOM 862 O O . GLU A 1 108 ? -27.003 -1.317 43.618 1.00 98.19 108 GLU A O 1
ATOM 867 N N . GLN A 1 109 ? -27.120 -0.040 41.776 1.00 97.88 109 GLN A N 1
ATOM 868 C CA . GLN A 1 109 ? -28.326 0.686 42.194 1.00 97.88 109 GLN A CA 1
ATOM 869 C C . GLN A 1 109 ? -29.527 -0.246 42.424 1.00 97.88 109 GLN A C 1
ATOM 871 O O . GLN A 1 109 ? -30.274 -0.073 43.389 1.00 97.88 109 GLN A O 1
ATOM 876 N N . ALA A 1 110 ? -29.716 -1.264 41.576 1.00 98.00 110 ALA A N 1
ATOM 877 C CA . ALA A 1 110 ? -30.775 -2.258 41.761 1.00 98.00 110 ALA A CA 1
ATOM 878 C C . ALA A 1 110 ? -30.552 -3.115 43.025 1.00 98.00 110 ALA A C 1
ATOM 880 O O . ALA A 1 110 ? -31.494 -3.389 43.778 1.00 98.00 110 ALA A O 1
ATOM 881 N N . MET A 1 111 ? -29.306 -3.505 43.302 1.00 98.00 111 MET A N 1
ATOM 882 C CA . MET A 1 111 ? -28.928 -4.229 44.522 1.00 98.00 111 MET A CA 1
ATOM 883 C C . MET A 1 111 ? -29.108 -3.368 45.781 1.00 98.00 111 MET A C 1
ATOM 885 O O . MET A 1 111 ? -29.604 -3.846 46.802 1.00 98.00 111 MET A O 1
ATOM 889 N N . GLU A 1 112 ? -28.779 -2.080 45.721 1.00 97.88 112 GLU A N 1
ATOM 890 C CA . GLU A 1 112 ? -29.001 -1.154 46.831 1.00 97.88 112 GLU A CA 1
ATOM 891 C C . GLU A 1 112 ? -30.500 -0.925 47.090 1.00 97.88 112 GLU A C 1
ATOM 893 O O . GLU A 1 112 ? -30.957 -0.995 48.236 1.00 97.88 112 GLU A O 1
ATOM 898 N N . ALA A 1 113 ? -31.298 -0.739 46.034 1.00 97.56 113 ALA A N 1
ATOM 899 C CA . ALA A 1 113 ? -32.745 -0.575 46.138 1.00 97.56 113 ALA A CA 1
ATOM 900 C C . ALA A 1 113 ? -33.425 -1.809 46.754 1.00 97.56 113 ALA A C 1
ATOM 902 O O . ALA A 1 113 ? -34.275 -1.672 47.639 1.00 97.56 113 ALA A O 1
ATOM 903 N N . THR A 1 114 ? -33.022 -3.018 46.346 1.00 97.31 114 THR A N 1
ATOM 904 C CA . THR A 1 114 ? -33.537 -4.267 46.936 1.00 97.31 114 THR A CA 1
ATOM 905 C C . THR A 1 114 ? -33.129 -4.412 48.403 1.00 97.31 114 THR A C 1
ATOM 907 O O . THR A 1 114 ? -33.971 -4.756 49.237 1.00 97.31 114 THR A O 1
ATOM 910 N N . ARG A 1 115 ? -31.884 -4.067 48.762 1.00 97.56 115 ARG A N 1
ATOM 911 C CA . ARG A 1 115 ? -31.423 -4.039 50.160 1.00 97.56 115 ARG A CA 1
ATOM 912 C C . ARG A 1 115 ? -32.241 -3.065 51.012 1.00 97.56 115 ARG A C 1
ATOM 914 O O . ARG A 1 115 ? -32.672 -3.432 52.107 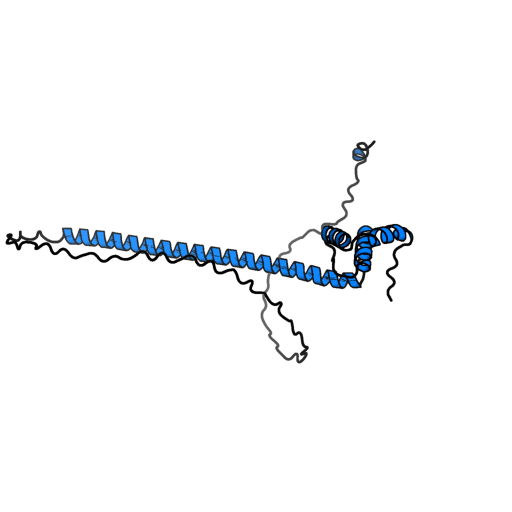1.00 97.56 115 ARG A O 1
ATOM 921 N N . ARG A 1 116 ? -32.500 -1.854 50.509 1.00 97.00 116 ARG A N 1
ATOM 922 C CA . ARG A 1 116 ? -33.297 -0.826 51.198 1.00 97.00 116 ARG A CA 1
ATOM 923 C C . ARG A 1 116 ? -34.759 -1.242 51.367 1.00 97.00 116 ARG A C 1
ATOM 925 O O . ARG A 1 116 ? -35.326 -1.038 52.438 1.00 97.00 116 ARG A O 1
ATOM 932 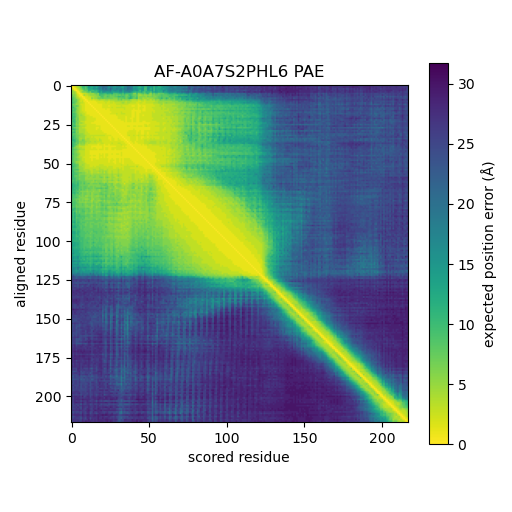N N . ALA A 1 117 ? -35.358 -1.866 50.352 1.00 94.56 117 ALA A N 1
ATOM 933 C CA . ALA A 1 117 ? -36.716 -2.404 50.436 1.00 94.56 117 ALA A CA 1
ATOM 934 C C . ALA A 1 117 ? -36.829 -3.510 51.500 1.00 94.56 117 ALA A C 1
ATOM 936 O O . ALA A 1 117 ? -37.786 -3.536 52.276 1.00 94.56 117 ALA A O 1
ATOM 937 N N . LEU A 1 118 ? -35.824 -4.387 51.586 1.00 94.19 118 LEU A N 1
ATOM 938 C CA . LEU A 1 118 ? -35.774 -5.455 52.584 1.00 94.19 118 LEU A CA 1
ATOM 939 C C . LEU A 1 118 ? -35.587 -4.899 54.006 1.00 94.19 118 LEU A C 1
ATOM 941 O O . LEU A 1 118 ? -36.220 -5.383 54.944 1.00 94.19 118 LEU A O 1
ATOM 945 N N . GLU A 1 119 ? -34.773 -3.853 54.186 1.00 94.38 119 GLU A N 1
ATOM 946 C CA . GLU A 1 119 ? -34.662 -3.157 55.475 1.00 94.38 119 GLU A CA 1
ATOM 947 C C . GLU A 1 119 ? -35.977 -2.466 55.871 1.00 94.38 119 GLU A C 1
ATOM 949 O O . GLU A 1 119 ? -36.413 -2.585 57.016 1.00 94.38 119 GLU A O 1
ATOM 954 N N . ALA A 1 120 ? -36.651 -1.802 54.926 1.00 92.62 120 ALA A N 1
ATOM 955 C CA . ALA A 1 120 ? -37.947 -1.176 55.169 1.00 92.62 120 ALA A CA 1
ATOM 956 C C . ALA A 1 120 ? -39.004 -2.206 55.604 1.00 92.62 120 ALA A C 1
ATOM 958 O O . ALA A 1 120 ? -39.729 -1.965 56.568 1.00 92.62 120 ALA A O 1
ATOM 959 N N . ALA A 1 121 ? -39.036 -3.385 54.971 1.00 89.75 121 ALA A N 1
ATOM 960 C CA . ALA A 1 121 ? -39.940 -4.473 55.341 1.00 89.75 121 ALA A CA 1
ATOM 961 C C . ALA A 1 121 ? -39.712 -4.987 56.775 1.00 89.75 121 ALA A C 1
ATOM 963 O O . ALA A 1 121 ? -40.672 -5.348 57.450 1.00 89.75 121 ALA A O 1
ATOM 964 N N . LYS A 1 122 ? -38.469 -4.963 57.283 1.00 90.56 122 LYS A N 1
ATOM 965 C CA . LYS A 1 122 ? -38.164 -5.327 58.681 1.00 90.56 122 LYS A CA 1
ATOM 966 C C . LYS A 1 122 ? -38.698 -4.320 59.704 1.00 90.56 122 LYS A C 1
ATOM 968 O O . LYS A 1 122 ? -38.874 -4.687 60.862 1.00 90.56 122 LYS A O 1
ATOM 973 N N . ARG A 1 123 ? -38.928 -3.061 59.311 1.00 85.38 123 ARG A N 1
ATOM 974 C CA . ARG A 1 123 ? -39.420 -2.001 60.211 1.00 85.38 123 ARG A CA 1
ATOM 975 C C . ARG A 1 123 ? -40.943 -1.901 60.274 1.00 85.38 123 ARG A C 1
ATOM 977 O O . ARG A 1 123 ? -41.444 -1.176 61.128 1.00 85.38 123 ARG A O 1
ATOM 984 N N . VAL A 1 124 ? -41.683 -2.597 59.407 1.00 76.25 124 VAL A N 1
ATOM 985 C CA . VAL A 1 124 ? -43.150 -2.598 59.468 1.00 76.25 124 VAL A CA 1
ATOM 986 C C . VAL A 1 124 ? -43.592 -3.521 60.616 1.00 76.25 124 VAL A C 1
ATOM 988 O O . VAL A 1 124 ? -43.341 -4.726 60.543 1.00 76.25 124 VAL A O 1
ATOM 991 N N . PRO A 1 125 ? -44.226 -3.000 61.687 1.00 64.56 125 PRO A N 1
ATOM 992 C CA . PRO A 1 125 ? -44.754 -3.829 62.764 1.00 64.56 125 PRO A CA 1
ATOM 993 C C . PRO A 1 125 ? -45.799 -4.794 62.196 1.00 64.56 125 PRO A C 1
ATOM 995 O O . PRO A 1 125 ? -46.625 -4.402 61.370 1.00 64.56 125 PRO A O 1
ATOM 998 N N . GLY A 1 126 ? -45.705 -6.063 62.606 1.00 63.06 126 GLY A N 1
ATOM 999 C CA . GLY A 1 126 ? -46.416 -7.187 61.999 1.00 63.06 126 GLY A CA 1
ATOM 1000 C C . GLY A 1 126 ? -47.887 -6.873 61.704 1.00 63.06 126 GLY A C 1
ATOM 1001 O O . GLY A 1 126 ? -48.591 -6.395 62.598 1.00 63.06 126 GLY A O 1
ATOM 1002 N N . PRO A 1 127 ? -48.370 -7.119 60.472 1.00 58.38 127 PRO A N 1
ATOM 1003 C CA . PRO A 1 127 ? -49.763 -6.878 60.148 1.00 58.38 127 PRO A CA 1
ATOM 1004 C C . PRO A 1 127 ? -50.623 -7.746 61.065 1.00 58.38 127 PRO A C 1
ATOM 1006 O O . PRO A 1 127 ? -50.492 -8.972 61.083 1.00 58.38 127 PRO A O 1
ATOM 1009 N N . ALA A 1 128 ? -51.492 -7.099 61.844 1.00 61.38 128 ALA A N 1
ATOM 1010 C CA . ALA A 1 128 ? -52.543 -7.775 62.584 1.00 61.38 128 ALA A CA 1
ATOM 1011 C C . ALA A 1 128 ? -53.287 -8.697 61.608 1.00 61.38 128 ALA A C 1
ATOM 1013 O O . ALA A 1 128 ? -53.814 -8.234 60.596 1.00 61.38 128 ALA A O 1
ATOM 1014 N N . ALA A 1 129 ? -53.245 -10.003 61.883 1.00 57.34 129 ALA A N 1
ATOM 1015 C CA . ALA A 1 129 ? -53.731 -11.057 61.005 1.00 57.34 129 ALA A CA 1
ATOM 1016 C C . ALA A 1 129 ? -55.114 -10.716 60.411 1.00 57.34 129 ALA A C 1
ATOM 1018 O O . ALA A 1 129 ? -56.098 -10.646 61.158 1.00 57.34 129 ALA A O 1
ATOM 1019 N N . PRO A 1 130 ? -55.234 -10.513 59.084 1.00 60.44 130 PRO A N 1
ATOM 1020 C CA . PRO A 1 130 ? -56.533 -10.314 58.469 1.00 60.44 130 PRO A CA 1
ATOM 1021 C C . PRO A 1 130 ? -57.294 -11.642 58.504 1.00 60.44 130 PRO A C 1
ATOM 1023 O O . PRO A 1 130 ? -56.893 -12.634 57.893 1.00 60.44 130 PRO A O 1
ATOM 1026 N N . LYS A 1 131 ? -58.402 -11.671 59.253 1.00 58.88 131 LYS A N 1
ATOM 1027 C CA . LYS A 1 131 ? -59.346 -12.793 59.264 1.00 58.88 131 LYS A CA 1
ATOM 1028 C C . LYS A 1 131 ? -59.839 -13.048 57.838 1.00 58.88 131 LYS A C 1
ATOM 1030 O O . LYS A 1 131 ? -60.449 -12.183 57.214 1.00 58.88 131 LYS A O 1
ATOM 1035 N N . ALA A 1 132 ? -59.566 -14.252 57.350 1.00 54.22 132 ALA A N 1
ATOM 1036 C CA . ALA A 1 132 ? -59.921 -14.725 56.025 1.00 54.22 132 ALA A CA 1
ATOM 1037 C C . ALA A 1 132 ? -61.441 -14.688 55.781 1.00 54.22 132 ALA A C 1
ATOM 1039 O O . ALA A 1 132 ? -62.219 -15.329 56.487 1.00 54.22 132 ALA A O 1
ATOM 1040 N N . LYS A 1 133 ? -61.850 -14.000 54.714 1.00 54.19 133 LYS A N 1
ATOM 1041 C CA . LYS A 1 133 ? -63.078 -14.296 53.972 1.00 54.19 133 LYS A CA 1
ATOM 1042 C C . LYS A 1 133 ? -62.744 -14.161 52.491 1.00 54.19 133 LYS A C 1
ATOM 1044 O O . LYS A 1 133 ? -62.539 -13.061 51.988 1.00 54.19 133 LYS A O 1
ATOM 1049 N N . GLY A 1 134 ? -62.562 -15.310 51.849 1.00 53.31 134 GLY A N 1
ATOM 1050 C CA . GLY A 1 134 ? -62.156 -15.401 50.454 1.00 53.31 134 GLY A CA 1
ATOM 1051 C C . GLY A 1 134 ? -63.220 -14.887 49.486 1.00 53.31 134 GLY A C 1
ATOM 1052 O O . GLY A 1 134 ? -64.410 -14.856 49.802 1.00 53.31 134 GLY A O 1
ATOM 1053 N N . PRO A 1 135 ? -62.775 -14.556 48.272 1.00 57.19 135 PRO A N 1
ATOM 1054 C CA . PRO A 1 135 ? -63.492 -14.975 47.088 1.00 57.19 135 PRO A CA 1
ATOM 1055 C C . PRO A 1 135 ? -62.596 -15.803 46.161 1.00 57.19 135 PRO A C 1
ATOM 1057 O O . PRO A 1 135 ? -61.416 -15.544 45.939 1.00 57.19 135 PRO A O 1
ATOM 1060 N N . GLU A 1 136 ? -63.232 -16.840 45.651 1.00 61.50 136 GLU A N 1
ATOM 1061 C CA . GLU A 1 136 ? -62.796 -17.874 44.724 1.00 61.50 136 GLU A CA 1
ATOM 1062 C C . GLU A 1 136 ? -62.162 -17.316 43.425 1.00 61.50 136 GLU A C 1
ATOM 1064 O O . GLU A 1 136 ? -62.765 -16.461 42.765 1.00 61.50 136 GLU A O 1
ATOM 1069 N N . PRO A 1 137 ? -60.982 -17.800 42.987 1.00 56.12 137 PRO A N 1
ATOM 1070 C CA . PRO A 1 137 ? -60.376 -17.345 41.742 1.00 56.12 137 PRO A CA 1
ATOM 1071 C C . PRO A 1 137 ? -60.965 -18.097 40.540 1.00 56.12 137 PRO A C 1
ATOM 1073 O O . PRO A 1 137 ? -60.594 -19.231 40.224 1.00 56.12 137 PRO A O 1
ATOM 1076 N N . LYS A 1 138 ? -61.866 -17.429 39.811 1.00 58.62 138 LYS A N 1
ATOM 1077 C CA . LYS A 1 138 ? -62.319 -17.875 38.487 1.00 58.62 138 LYS A CA 1
ATOM 1078 C C . LYS A 1 138 ? -61.148 -17.856 37.501 1.00 58.62 138 LYS A C 1
ATOM 1080 O O . LYS A 1 138 ? -60.682 -16.803 37.073 1.00 58.62 138 LYS A O 1
ATOM 1085 N N . ARG A 1 139 ? -60.719 -19.058 37.108 1.00 55.16 139 ARG A N 1
ATOM 1086 C CA . ARG A 1 139 ? -59.774 -19.346 36.019 1.00 55.16 139 ARG A CA 1
ATOM 1087 C C . ARG A 1 139 ? -60.288 -18.723 34.713 1.00 55.16 139 ARG A C 1
ATOM 1089 O O . ARG A 1 139 ? -61.153 -19.300 34.059 1.00 55.16 139 ARG A O 1
ATOM 1096 N N . ARG A 1 140 ? -59.752 -17.572 34.300 1.00 55.91 140 ARG A N 1
ATOM 1097 C CA . ARG A 1 140 ? -59.894 -17.095 32.916 1.00 55.91 140 ARG A CA 1
ATOM 1098 C C . ARG A 1 140 ? -58.670 -17.547 32.130 1.00 55.91 140 ARG A C 1
ATOM 1100 O O . ARG A 1 140 ? -57.567 -17.056 32.327 1.00 55.91 140 ARG A O 1
ATOM 1107 N N . ARG A 1 141 ? -58.897 -18.539 31.269 1.00 63.56 141 ARG A N 1
ATOM 1108 C CA . ARG A 1 141 ? -58.035 -18.866 30.135 1.00 63.56 141 ARG A CA 1
ATOM 1109 C C . ARG A 1 141 ? -58.159 -17.720 29.124 1.00 63.56 141 ARG A C 1
ATOM 1111 O O . ARG A 1 141 ? -59.259 -17.474 28.643 1.00 63.56 141 ARG A O 1
ATOM 1118 N N . SER A 1 142 ? -57.059 -17.062 28.797 1.00 57.47 142 SER A N 1
ATOM 1119 C CA . SER A 1 142 ? -56.885 -16.312 27.547 1.00 57.47 142 SER A CA 1
ATOM 1120 C C . SER A 1 142 ? -55.594 -16.852 26.933 1.00 57.47 142 SER A C 1
ATOM 1122 O O . SER A 1 142 ? -54.527 -16.696 27.517 1.00 57.47 142 SER A O 1
ATOM 1124 N N . SER A 1 143 ? -55.692 -17.812 26.006 1.00 50.91 143 SER A N 1
ATOM 1125 C CA . SER A 1 143 ? -55.581 -17.554 24.557 1.00 50.91 143 SER A CA 1
ATOM 1126 C C . SER A 1 143 ? -54.367 -16.664 24.277 1.00 50.91 143 SER A C 1
ATOM 1128 O O . SER A 1 143 ? -54.416 -15.462 24.495 1.00 50.91 143 SER A O 1
ATOM 1130 N N . ALA A 1 144 ? -53.207 -17.274 24.048 1.00 55.94 144 ALA A N 1
ATOM 1131 C CA . ALA A 1 144 ? -52.735 -17.525 22.687 1.00 55.94 144 ALA A CA 1
ATOM 1132 C C . ALA A 1 144 ? -52.642 -16.212 21.905 1.00 55.94 144 ALA A C 1
ATOM 1134 O O . ALA A 1 144 ? -53.583 -15.850 21.209 1.00 55.94 144 ALA A O 1
ATOM 1135 N N . ASP A 1 145 ? -51.501 -15.536 22.018 1.00 49.44 145 ASP A N 1
ATOM 1136 C CA . ASP A 1 145 ? -51.073 -14.613 20.976 1.00 49.44 145 ASP A CA 1
ATOM 1137 C C . ASP A 1 145 ? -49.675 -15.023 20.518 1.00 49.44 145 ASP A C 1
ATOM 1139 O O . ASP A 1 145 ? -48.722 -15.125 21.293 1.00 49.44 145 ASP A O 1
ATOM 1143 N N . ALA A 1 146 ? -49.637 -15.426 19.256 1.00 58.06 146 ALA A N 1
ATOM 1144 C CA . ALA A 1 146 ? -48.520 -16.034 18.580 1.00 58.06 146 ALA A CA 1
ATOM 1145 C C . ALA A 1 146 ? -47.655 -14.922 17.995 1.00 58.06 146 ALA A C 1
ATOM 1147 O O . ALA A 1 146 ? -47.942 -14.409 16.914 1.00 58.06 146 ALA A O 1
ATOM 1148 N N . THR A 1 147 ? -46.555 -14.572 18.661 1.00 51.81 147 THR A N 1
ATOM 1149 C CA . THR A 1 147 ? -45.547 -13.715 18.030 1.00 51.81 147 THR A CA 1
ATOM 1150 C C . THR A 1 147 ? -44.678 -14.570 17.115 1.00 51.81 147 THR A C 1
ATOM 1152 O O . THR A 1 147 ? -43.689 -15.191 17.498 1.00 51.81 147 THR A O 1
ATOM 1155 N N . LYS A 1 148 ? -45.164 -14.648 15.880 1.00 58.44 148 LYS A N 1
ATOM 1156 C CA . LYS A 1 148 ? -44.565 -15.253 14.701 1.00 58.44 148 LYS A CA 1
ATOM 1157 C C . LYS A 1 148 ? -43.125 -14.767 14.521 1.00 58.44 148 LYS A C 1
ATOM 1159 O O . LYS A 1 148 ? -42.863 -13.582 14.335 1.00 58.44 148 LYS A O 1
ATOM 1164 N N . VAL A 1 149 ? -42.215 -15.732 14.542 1.00 52.38 149 VAL A N 1
ATOM 1165 C CA . VAL A 1 149 ? -40.824 -15.625 14.108 1.00 52.38 149 VAL A CA 1
ATOM 1166 C C . VAL A 1 149 ? -40.837 -15.183 12.643 1.00 52.38 149 VAL A C 1
ATOM 1168 O O . VAL A 1 149 ? -41.204 -15.963 11.764 1.00 52.38 149 VAL A O 1
ATOM 1171 N N . SER A 1 150 ? -40.500 -13.923 12.364 1.00 48.22 150 SER A N 1
ATOM 1172 C CA . SER A 1 150 ? -40.287 -13.472 10.989 1.00 48.22 150 SER A CA 1
ATOM 1173 C C . SER A 1 150 ? -38.826 -13.709 10.629 1.00 48.22 150 SER A C 1
ATOM 1175 O O . SER A 1 150 ? -37.972 -12.836 10.753 1.00 48.22 150 SER A O 1
ATOM 1177 N N . ALA A 1 151 ? -38.549 -14.944 10.216 1.00 54.59 151 ALA A N 1
ATOM 1178 C CA . ALA A 1 151 ? -37.394 -15.276 9.403 1.00 54.59 151 ALA A CA 1
ATOM 1179 C C . ALA A 1 151 ? -37.660 -14.772 7.973 1.00 54.59 151 ALA A C 1
ATOM 1181 O O . ALA A 1 151 ? -38.104 -15.522 7.108 1.00 54.59 151 ALA A O 1
ATOM 1182 N N . ALA A 1 152 ? -37.425 -13.482 7.735 1.00 49.53 152 ALA A N 1
ATOM 1183 C CA . ALA A 1 152 ? -37.065 -12.998 6.409 1.00 49.53 152 ALA A CA 1
ATOM 1184 C C . ALA A 1 152 ? -35.544 -13.192 6.316 1.00 49.53 152 ALA A C 1
ATOM 1186 O O . ALA A 1 152 ? -34.788 -12.687 7.134 1.00 49.53 152 ALA A O 1
ATOM 1187 N N . GLY A 1 153 ? -35.041 -14.050 5.444 1.00 46.75 153 GLY A N 1
ATOM 1188 C CA . GLY A 1 153 ? -35.277 -13.900 4.019 1.00 46.75 153 GLY A CA 1
ATOM 1189 C C . GLY A 1 153 ? -34.005 -13.305 3.442 1.00 46.75 153 GLY A C 1
ATOM 1190 O O . GLY A 1 153 ? -33.901 -12.112 3.198 1.00 46.75 153 GLY A O 1
ATOM 1191 N N . ARG A 1 154 ? -33.017 -14.186 3.308 1.00 52.34 154 ARG A N 1
ATOM 1192 C CA . ARG A 1 154 ? -31.781 -14.020 2.558 1.00 52.34 154 ARG A CA 1
ATOM 1193 C C . ARG A 1 154 ? -32.113 -13.471 1.165 1.00 52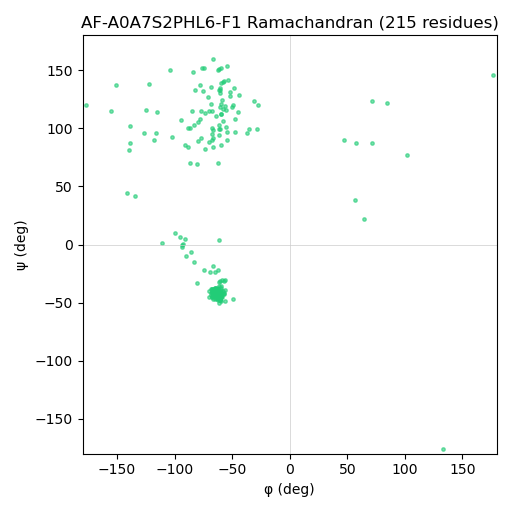.34 154 ARG A C 1
ATOM 1195 O O . ARG A 1 154 ? -32.620 -14.209 0.329 1.00 52.34 154 ARG A O 1
ATOM 1202 N N . ALA A 1 155 ? -31.793 -12.209 0.918 1.00 45.38 155 ALA A N 1
ATOM 1203 C CA . ALA A 1 155 ? -31.558 -11.695 -0.421 1.00 45.38 155 ALA A CA 1
ATOM 1204 C C . ALA A 1 155 ? -30.095 -11.264 -0.462 1.00 45.38 155 ALA A C 1
ATOM 1206 O O . ALA A 1 155 ? -29.722 -10.191 0.005 1.00 45.38 155 ALA A O 1
ATOM 1207 N N . ALA A 1 156 ? -29.258 -12.170 -0.963 1.00 52.66 156 A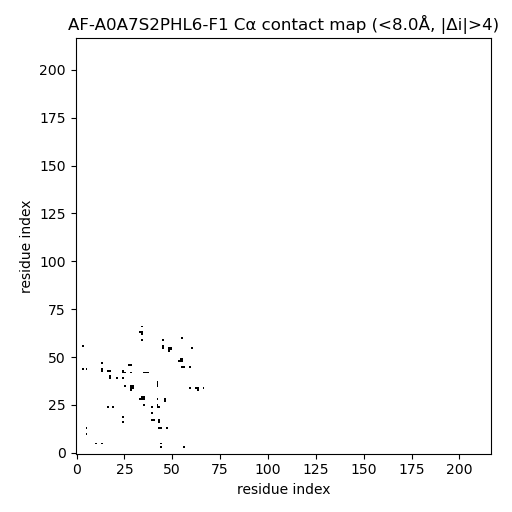LA A N 1
ATOM 1208 C CA . ALA A 1 156 ? -27.971 -11.804 -1.514 1.00 52.66 156 ALA A CA 1
ATOM 1209 C C . ALA A 1 156 ? -28.251 -10.854 -2.685 1.00 52.66 156 ALA A C 1
ATOM 1211 O O . ALA A 1 156 ? -28.651 -11.295 -3.761 1.00 52.66 156 ALA A O 1
ATOM 1212 N N . ALA A 1 157 ? -28.120 -9.553 -2.443 1.00 52.91 157 ALA A N 1
ATOM 1213 C CA . ALA A 1 157 ? -27.944 -8.599 -3.519 1.00 52.91 157 AL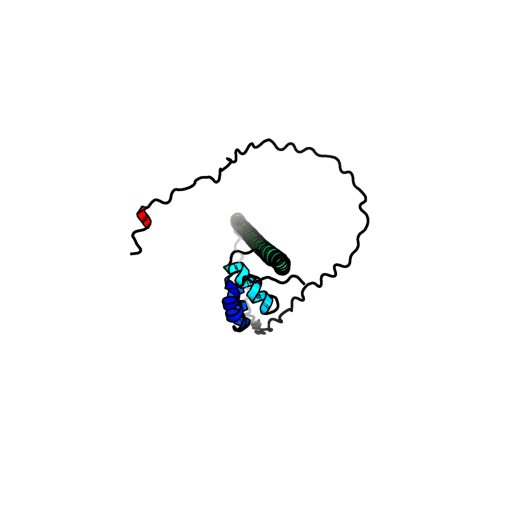A A CA 1
ATOM 1214 C C . ALA A 1 157 ? -26.494 -8.743 -4.009 1.00 52.91 157 ALA A C 1
ATOM 1216 O O . ALA A 1 157 ? -25.582 -8.807 -3.177 1.00 52.91 157 ALA A O 1
ATOM 1217 N N . PRO A 1 158 ? -26.262 -8.844 -5.326 1.00 54.94 158 PRO A N 1
ATOM 1218 C CA . PRO A 1 158 ? -24.919 -8.798 -5.865 1.00 54.94 158 PRO A CA 1
ATOM 1219 C C . PRO A 1 158 ? -24.310 -7.450 -5.488 1.00 54.94 158 PRO A C 1
ATOM 1221 O O . PRO A 1 158 ? -24.945 -6.406 -5.636 1.00 54.94 158 PRO A O 1
ATOM 1224 N N . VAL A 1 159 ? -23.081 -7.498 -4.986 1.00 52.09 159 VAL A N 1
ATOM 1225 C CA . VAL A 1 159 ? -22.142 -6.381 -4.997 1.00 52.09 159 VAL A CA 1
ATOM 1226 C C . VAL A 1 159 ? -22.145 -5.790 -6.404 1.00 52.09 159 VAL A C 1
ATOM 1228 O O . VAL A 1 159 ? -21.518 -6.314 -7.321 1.00 52.09 159 VAL A O 1
ATOM 1231 N N . ALA A 1 160 ? -22.927 -4.728 -6.589 1.00 49.78 160 ALA A N 1
ATOM 1232 C CA . ALA A 1 160 ? -22.723 -3.813 -7.685 1.00 49.78 160 ALA A CA 1
ATOM 1233 C C . ALA A 1 160 ? -21.312 -3.273 -7.478 1.00 49.78 160 ALA A C 1
ATOM 1235 O O . ALA A 1 160 ? -21.026 -2.619 -6.475 1.00 49.78 160 ALA A O 1
ATOM 1236 N N . ALA A 1 161 ? -20.421 -3.648 -8.388 1.00 54.50 161 ALA A N 1
ATOM 1237 C CA . ALA A 1 161 ? -19.167 -2.965 -8.584 1.00 54.50 161 ALA A CA 1
ATOM 1238 C C . ALA A 1 161 ? -19.514 -1.496 -8.832 1.00 54.50 161 ALA A C 1
ATOM 1240 O O . ALA A 1 161 ? -19.910 -1.120 -9.934 1.00 54.50 161 ALA A O 1
ATOM 1241 N N . THR A 1 162 ? -19.439 -0.678 -7.785 1.00 46.28 162 THR A N 1
ATOM 1242 C CA . THR A 1 162 ? -19.299 0.758 -7.956 1.00 46.28 162 THR A CA 1
ATOM 1243 C C . THR A 1 162 ? -17.923 0.934 -8.561 1.00 46.28 162 THR A C 1
ATOM 1245 O O . THR A 1 162 ? -16.905 0.934 -7.874 1.00 46.28 162 THR A O 1
ATOM 1248 N N . GLU A 1 163 ? -17.930 0.952 -9.887 1.00 54.72 163 GLU A N 1
ATOM 1249 C CA . GLU A 1 163 ? -16.980 1.624 -10.744 1.00 54.72 163 GLU A CA 1
ATOM 1250 C C . GLU A 1 163 ? -16.604 2.948 -10.072 1.00 54.72 163 GLU A C 1
ATOM 1252 O O . GLU A 1 163 ? -17.336 3.937 -10.121 1.00 54.72 163 GLU A O 1
ATOM 1257 N N . VAL A 1 164 ? -15.490 2.927 -9.339 1.00 53.66 164 VAL A N 1
ATOM 1258 C CA . VAL A 1 164 ? -14.807 4.133 -8.895 1.00 53.66 164 VAL A CA 1
ATOM 1259 C C . VAL A 1 164 ? -14.277 4.755 -10.175 1.00 53.66 164 VAL A C 1
ATOM 1261 O O . VAL A 1 164 ? -13.201 4.409 -10.662 1.00 53.66 164 VAL A O 1
ATOM 1264 N N . ALA A 1 165 ? -15.104 5.610 -10.772 1.00 56.75 165 ALA A N 1
ATOM 1265 C CA . ALA A 1 165 ? -14.674 6.515 -11.813 1.00 56.75 165 ALA A CA 1
ATOM 1266 C C . ALA A 1 165 ? -13.449 7.276 -11.276 1.00 56.75 165 ALA A C 1
ATOM 1268 O O . ALA A 1 165 ? -13.515 7.819 -10.166 1.00 56.75 165 ALA A O 1
ATOM 1269 N N . PRO A 1 166 ? -12.321 7.298 -12.005 1.00 63.56 166 PRO A N 1
ATOM 1270 C CA . PRO A 1 166 ? -11.189 8.109 -11.598 1.00 63.56 166 PRO A CA 1
ATOM 1271 C C . PRO A 1 166 ? -11.642 9.574 -11.546 1.00 63.56 166 PRO A C 1
ATOM 1273 O O . PRO A 1 166 ? -12.379 10.006 -12.440 1.00 63.56 166 PRO A O 1
ATOM 1276 N N . PRO A 1 167 ? -11.222 10.358 -10.539 1.00 60.88 167 PRO A N 1
ATOM 1277 C CA . PRO A 1 167 ? -11.446 11.791 -10.573 1.00 60.88 167 PRO A CA 1
ATOM 1278 C C . PRO A 1 167 ? -10.744 12.340 -11.819 1.00 60.88 167 PRO A C 1
ATOM 1280 O O . PRO A 1 167 ? -9.517 12.310 -11.933 1.00 60.88 167 PRO A O 1
ATOM 1283 N N . VAL A 1 168 ? -11.540 12.806 -12.781 1.00 54.38 168 VAL A N 1
ATOM 1284 C CA . VAL A 1 168 ? -11.078 13.693 -13.843 1.00 54.38 168 VAL A CA 1
ATOM 1285 C C . VAL A 1 168 ? -10.580 14.962 -13.164 1.00 54.38 168 VAL A C 1
ATOM 1287 O O . VAL A 1 168 ? -11.351 15.806 -12.717 1.00 54.38 168 VAL A O 1
ATOM 1290 N N . ALA A 1 169 ? -9.264 15.046 -13.006 1.00 51.16 169 ALA A N 1
ATOM 1291 C CA . ALA A 1 169 ? -8.594 16.276 -12.649 1.00 51.16 169 ALA A CA 1
ATOM 1292 C C . ALA A 1 169 ? -8.674 17.219 -13.857 1.00 51.16 169 ALA A C 1
ATOM 1294 O O . ALA A 1 169 ? -7.782 17.235 -14.706 1.00 51.16 169 ALA A O 1
ATOM 1295 N N . ASP A 1 170 ? -9.753 17.997 -13.926 1.00 48.06 170 ASP A N 1
ATOM 1296 C CA . ASP A 1 170 ? -9.752 19.285 -14.612 1.00 48.06 170 ASP A CA 1
ATOM 1297 C C . ASP A 1 170 ? -8.828 20.226 -13.829 1.00 48.06 170 ASP A C 1
ATOM 1299 O O . ASP A 1 170 ? -9.238 20.985 -12.954 1.00 48.06 170 ASP A O 1
ATOM 1303 N N . ALA A 1 171 ? -7.531 20.122 -14.115 1.00 51.16 171 ALA A N 1
ATOM 1304 C CA . ALA A 1 171 ? -6.552 21.142 -13.782 1.00 51.16 171 ALA A CA 1
ATOM 1305 C C . ALA A 1 171 ? -6.526 22.155 -14.933 1.00 51.16 171 ALA A C 1
ATOM 1307 O O . ALA A 1 171 ? -5.574 22.204 -15.716 1.00 51.16 171 ALA A O 1
ATOM 1308 N N . GLU A 1 172 ? -7.605 22.929 -15.064 1.00 51.59 172 GLU A N 1
ATOM 1309 C CA . GLU A 1 172 ? -7.573 24.157 -15.850 1.00 51.59 172 GLU A CA 1
ATOM 1310 C C . GLU A 1 172 ? -6.991 25.279 -14.987 1.00 51.59 172 GLU A C 1
ATOM 1312 O O . GLU A 1 172 ? -7.305 25.452 -13.809 1.00 51.59 172 GLU A O 1
ATOM 1317 N N . ALA A 1 173 ? -6.057 25.994 -15.596 1.00 54.97 173 ALA A N 1
ATOM 1318 C CA . ALA A 1 173 ? -5.275 27.049 -15.002 1.00 54.97 173 ALA A CA 1
ATOM 1319 C C . ALA A 1 173 ? -6.148 28.208 -14.503 1.00 54.97 173 ALA A C 1
ATOM 1321 O O . ALA A 1 173 ? -6.899 28.807 -15.266 1.00 54.97 173 ALA A O 1
ATOM 1322 N N . ALA A 1 174 ? -5.926 28.618 -13.258 1.00 49.88 174 ALA A N 1
ATOM 1323 C CA . ALA A 1 174 ? -6.179 29.983 -12.829 1.00 49.88 174 ALA A CA 1
ATOM 1324 C C . ALA A 1 174 ? -5.030 30.411 -11.915 1.00 49.88 174 ALA A C 1
ATOM 1326 O O . ALA A 1 174 ? -5.049 30.246 -10.699 1.00 49.88 174 ALA A O 1
ATOM 1327 N N . ALA A 1 175 ? -3.983 30.929 -12.553 1.00 53.97 175 ALA A N 1
ATOM 1328 C CA . ALA A 1 175 ? -3.145 31.932 -11.931 1.00 53.97 175 ALA A CA 1
ATOM 1329 C C . ALA A 1 175 ? -4.020 33.157 -11.629 1.00 53.97 175 ALA A C 1
ATOM 1331 O O . ALA A 1 175 ? -4.750 33.578 -12.523 1.00 53.97 175 ALA A O 1
ATOM 1332 N N . ALA A 1 176 ? -3.931 33.718 -10.423 1.00 52.25 176 ALA A N 1
ATOM 1333 C CA . ALA A 1 176 ? -3.722 35.152 -10.208 1.00 52.25 176 ALA A CA 1
ATOM 1334 C C . ALA A 1 176 ? -3.740 35.502 -8.707 1.00 52.25 176 ALA A C 1
ATOM 1336 O O . ALA A 1 176 ? -4.511 34.947 -7.931 1.00 52.25 176 ALA A O 1
ATOM 1337 N N . GLU A 1 177 ? -2.903 36.487 -8.382 1.00 49.16 177 GLU A N 1
ATOM 1338 C CA . GLU A 1 177 ? -2.920 37.355 -7.202 1.00 49.16 177 GLU A CA 1
ATOM 1339 C C . GLU A 1 177 ? -2.541 36.764 -5.837 1.00 49.16 177 GLU A C 1
ATOM 1341 O O . GLU A 1 177 ? -3.358 36.420 -4.986 1.00 49.16 177 GLU A O 1
ATOM 1346 N N . ALA A 1 178 ? -1.230 36.810 -5.603 1.00 53.31 178 ALA A N 1
ATOM 1347 C CA . ALA A 1 178 ? -0.659 37.063 -4.293 1.00 53.31 178 ALA A CA 1
ATOM 1348 C C . ALA A 1 178 ? -1.098 38.447 -3.780 1.00 53.31 178 ALA A C 1
ATOM 1350 O O . ALA A 1 178 ? -0.747 39.465 -4.374 1.00 53.31 178 ALA A O 1
ATOM 1351 N N . ALA A 1 179 ? -1.807 38.488 -2.653 1.00 57.12 179 ALA A N 1
ATOM 1352 C CA . ALA A 1 179 ? -1.933 39.692 -1.840 1.00 57.12 179 ALA A CA 1
ATOM 1353 C C . ALA A 1 179 ? -2.248 39.329 -0.382 1.00 57.12 179 ALA A C 1
ATOM 1355 O O . ALA A 1 179 ? -3.330 38.830 -0.091 1.00 57.12 179 ALA A O 1
ATOM 1356 N N . GLY A 1 180 ? -1.303 39.657 0.504 1.00 54.50 180 GLY A N 1
ATOM 1357 C CA . GLY A 1 180 ? -1.510 39.822 1.944 1.00 54.50 180 GLY A CA 1
ATOM 1358 C C . GLY A 1 180 ? -1.446 38.536 2.763 1.00 54.50 180 GLY A C 1
ATOM 1359 O O . GLY A 1 180 ? -2.239 37.624 2.572 1.00 54.50 180 GLY A O 1
ATOM 1360 N N . ASP A 1 181 ? -0.544 38.471 3.735 1.00 51.16 181 ASP A N 1
ATOM 1361 C CA . ASP A 1 181 ? -0.845 39.079 5.034 1.00 51.16 181 ASP A CA 1
ATOM 1362 C C . ASP A 1 181 ? 0.375 38.939 5.956 1.00 51.16 181 ASP A C 1
ATOM 1364 O O . ASP A 1 181 ? 0.870 37.841 6.218 1.00 51.16 181 ASP A O 1
ATOM 1368 N N . ASP A 1 182 ? 0.883 40.086 6.397 1.00 54.16 182 ASP A N 1
ATOM 1369 C CA . ASP A 1 182 ? 1.855 40.220 7.470 1.00 54.16 182 ASP A CA 1
ATOM 1370 C C . ASP A 1 182 ? 1.249 39.682 8.774 1.00 54.16 182 ASP A C 1
ATOM 1372 O O . ASP A 1 182 ? 0.457 40.357 9.429 1.00 54.16 182 ASP A O 1
ATOM 1376 N N . SER A 1 183 ? 1.642 38.478 9.184 1.00 60.03 183 SER A N 1
ATOM 1377 C CA . SER A 1 183 ? 1.408 37.993 10.545 1.00 60.03 183 SER A CA 1
ATOM 1378 C C . SER A 1 183 ? 2.738 37.731 11.237 1.00 60.03 183 SER A C 1
ATOM 1380 O O . SER A 1 183 ? 3.352 36.667 11.161 1.00 60.03 183 SER A O 1
ATOM 1382 N N . ASP A 1 184 ? 3.156 38.815 11.874 1.00 52.31 184 ASP A N 1
ATOM 1383 C CA . ASP A 1 184 ? 4.097 38.939 12.972 1.00 52.31 184 ASP A CA 1
ATOM 1384 C C . ASP A 1 184 ? 3.697 38.042 14.166 1.00 52.31 184 ASP A C 1
ATOM 1386 O O . ASP A 1 184 ? 2.511 37.812 14.405 1.00 52.31 184 ASP A O 1
ATOM 1390 N N . SER A 1 185 ? 4.695 37.641 14.963 1.00 51.72 185 SER A N 1
ATOM 1391 C CA . SER A 1 185 ? 4.583 36.992 16.283 1.00 51.72 185 SER A CA 1
ATOM 1392 C C . SER A 1 185 ? 4.072 35.533 16.279 1.00 51.72 185 SER A C 1
ATOM 1394 O O . SER A 1 185 ? 2.986 35.221 15.824 1.00 51.72 185 SER A O 1
ATOM 1396 N N . THR A 1 186 ? 4.782 34.543 16.824 1.00 51.47 186 THR A N 1
ATOM 1397 C CA . THR A 1 186 ? 5.463 34.557 18.120 1.00 51.47 186 THR A CA 1
ATOM 1398 C C . THR A 1 186 ? 6.686 33.648 18.159 1.00 51.47 186 THR A C 1
ATOM 1400 O O . THR A 1 186 ? 6.640 32.485 17.762 1.00 51.47 186 THR A O 1
ATOM 1403 N N . SER A 1 187 ? 7.732 34.195 18.773 1.00 54.44 187 SER A N 1
ATOM 1404 C CA . SER A 1 187 ? 8.811 33.496 19.460 1.00 54.44 187 SER A CA 1
ATOM 1405 C C . SER A 1 187 ? 8.364 32.171 20.096 1.00 54.44 187 SER A C 1
ATOM 1407 O O . SER A 1 187 ? 7.446 32.133 20.917 1.00 54.44 187 SER A O 1
ATOM 1409 N N . SER A 1 188 ? 9.027 31.081 19.730 1.00 55.19 188 SER A N 1
ATOM 1410 C CA . SER A 1 188 ? 9.084 29.858 20.528 1.00 55.19 188 SER A CA 1
ATOM 1411 C C . SER A 1 188 ? 10.506 29.334 20.437 1.00 55.19 188 SER A C 1
ATOM 1413 O O . SER A 1 188 ? 10.852 28.486 19.618 1.00 55.19 188 SER A O 1
ATOM 1415 N N . GLU A 1 189 ? 11.324 29.964 21.274 1.00 58.69 189 GLU A N 1
ATOM 1416 C CA . GLU A 1 189 ? 12.523 29.423 21.900 1.00 58.69 189 GLU A CA 1
ATOM 1417 C C . GLU A 1 189 ? 12.283 27.934 22.206 1.00 58.69 189 GLU A C 1
ATOM 1419 O O . GLU A 1 189 ? 11.564 27.579 23.139 1.00 58.69 189 GLU A O 1
ATOM 1424 N N . SER A 1 190 ? 12.792 27.059 21.342 1.00 57.81 190 SER A N 1
ATOM 1425 C CA . SER A 1 190 ? 12.942 25.640 21.644 1.00 57.81 190 SER A CA 1
ATOM 1426 C C . SER A 1 190 ? 14.431 25.367 21.647 1.00 57.81 190 SER A C 1
ATOM 1428 O O . SER A 1 190 ? 15.144 25.587 20.670 1.00 57.81 190 SER A O 1
ATOM 1430 N N . GLU A 1 191 ? 14.854 25.030 22.851 1.00 57.75 191 GLU A N 1
ATOM 1431 C CA . GLU A 1 191 ? 16.199 24.812 23.328 1.00 57.75 191 GLU A CA 1
ATOM 1432 C C . GLU A 1 191 ? 17.004 23.894 22.403 1.00 57.75 191 GLU A C 1
ATOM 1434 O O . GLU A 1 191 ? 16.535 22.839 21.971 1.00 57.75 191 GLU A O 1
ATOM 1439 N N . ASP A 1 192 ? 18.239 24.328 22.148 1.00 54.91 192 ASP A N 1
ATOM 1440 C CA . ASP A 1 192 ? 19.406 23.512 21.838 1.00 54.91 192 ASP A CA 1
ATOM 1441 C C . ASP A 1 192 ? 19.310 22.113 22.471 1.00 54.91 192 ASP A C 1
ATOM 1443 O O . ASP A 1 192 ? 19.648 21.901 23.637 1.00 54.91 192 ASP A O 1
ATOM 1447 N N . VAL A 1 193 ? 18.911 21.129 21.668 1.00 56.44 193 VAL A N 1
ATOM 1448 C CA . VAL A 1 193 ? 19.366 19.755 21.856 1.00 56.44 193 VAL A CA 1
ATOM 1449 C C . VAL A 1 193 ? 20.430 19.534 20.800 1.00 56.44 193 VAL A C 1
ATOM 1451 O O . VAL A 1 193 ? 20.153 19.199 19.649 1.00 56.44 193 VAL A O 1
ATOM 1454 N N . ALA A 1 194 ? 21.667 19.791 21.212 1.00 55.34 194 ALA A N 1
ATOM 1455 C CA . ALA A 1 194 ? 22.847 19.259 20.567 1.00 55.34 194 ALA A CA 1
ATOM 1456 C C . ALA A 1 194 ? 22.771 17.725 20.626 1.00 55.34 194 ALA A C 1
ATOM 1458 O O . ALA A 1 194 ? 23.274 17.107 21.561 1.00 55.34 194 ALA A O 1
ATOM 1459 N N . ASP A 1 195 ? 22.097 17.118 19.650 1.00 53.44 195 ASP A N 1
ATOM 1460 C CA . ASP A 1 195 ? 22.242 15.696 19.379 1.00 53.44 195 ASP A CA 1
ATOM 1461 C C . ASP A 1 195 ? 23.433 15.540 18.435 1.00 53.44 195 ASP A C 1
ATOM 1463 O O . ASP A 1 195 ? 23.402 15.844 17.239 1.00 53.44 195 ASP A O 1
ATOM 1467 N N . GLU A 1 196 ? 24.535 15.174 19.073 1.00 57.50 196 GLU A N 1
ATOM 1468 C CA . GLU A 1 196 ? 25.817 14.777 18.525 1.00 57.50 196 GLU A CA 1
ATOM 1469 C C . GLU A 1 196 ? 25.638 13.504 17.680 1.00 57.50 196 GLU A C 1
ATOM 1471 O O . GLU A 1 196 ? 26.062 12.415 18.050 1.00 57.50 196 GLU A O 1
ATOM 1476 N N . LEU A 1 197 ? 24.980 13.626 16.524 1.00 56.50 197 LEU A N 1
ATOM 1477 C CA . LEU A 1 197 ? 24.968 12.574 15.516 1.00 56.50 197 LEU A CA 1
ATOM 1478 C C . LEU A 1 197 ? 26.308 12.607 14.790 1.00 56.50 197 LEU A C 1
ATOM 1480 O O . LEU A 1 197 ? 26.538 13.355 13.835 1.00 56.50 197 LEU A O 1
ATOM 1484 N N . GLU A 1 198 ? 27.204 11.796 15.344 1.00 58.19 198 GLU A N 1
ATOM 1485 C CA . GLU A 1 198 ? 28.451 11.340 14.765 1.00 58.19 198 GLU A CA 1
ATOM 1486 C C . GLU A 1 198 ? 28.372 11.304 13.238 1.00 58.19 198 GLU A C 1
ATOM 1488 O O . GLU A 1 198 ? 27.589 10.575 12.620 1.00 58.19 198 GLU A O 1
ATOM 1493 N N . ARG A 1 199 ? 29.260 12.089 12.629 1.00 53.31 199 ARG A N 1
ATOM 1494 C CA . ARG A 1 199 ? 29.721 11.892 11.262 1.00 53.31 199 ARG A CA 1
ATOM 1495 C C . ARG A 1 199 ? 30.253 10.464 11.152 1.00 53.31 199 ARG A C 1
ATOM 1497 O O . ARG A 1 199 ? 31.426 10.210 11.399 1.00 53.31 199 ARG A O 1
ATOM 1504 N N . SER A 1 200 ? 29.381 9.532 10.793 1.00 53.66 200 SER A N 1
ATOM 1505 C CA . SER A 1 200 ? 29.789 8.223 10.307 1.00 53.66 200 SER A CA 1
ATOM 1506 C C . SER A 1 200 ? 30.455 8.434 8.953 1.00 53.66 200 SER A C 1
ATOM 1508 O O . SER A 1 200 ? 29.783 8.553 7.931 1.00 53.66 200 SER A O 1
ATOM 1510 N N . ASP A 1 201 ? 31.781 8.540 8.965 1.00 59.53 201 ASP A N 1
ATOM 1511 C CA . ASP A 1 201 ? 32.623 8.469 7.778 1.00 59.53 201 ASP A CA 1
ATOM 1512 C C . ASP A 1 201 ? 32.381 7.123 7.065 1.00 59.53 201 ASP A C 1
ATOM 1514 O O . ASP A 1 201 ? 32.711 6.067 7.616 1.00 59.53 201 ASP A O 1
ATOM 1518 N N . PRO A 1 202 ? 31.857 7.092 5.824 1.00 58.72 202 PRO A N 1
ATOM 1519 C CA . PRO A 1 202 ? 31.783 5.862 5.051 1.00 58.72 202 PRO A CA 1
ATOM 1520 C C . PRO A 1 202 ? 33.152 5.601 4.407 1.00 58.72 202 PRO A C 1
ATOM 1522 O O . PRO A 1 202 ? 33.330 5.736 3.200 1.00 58.72 202 PRO A O 1
ATOM 1525 N N . SER A 1 203 ? 34.155 5.264 5.217 1.00 52.81 203 SER A N 1
ATOM 1526 C CA . SER A 1 203 ? 35.472 4.838 4.726 1.00 52.81 203 SER A CA 1
ATOM 1527 C C . SER A 1 203 ? 36.054 3.700 5.565 1.00 52.81 203 SER A C 1
ATOM 1529 O O . SER A 1 203 ? 37.243 3.678 5.881 1.00 52.81 203 SER A O 1
ATOM 1531 N N . VAL A 1 204 ? 35.232 2.706 5.897 1.00 57.97 204 VAL A N 1
ATOM 1532 C CA . VAL A 1 204 ? 35.755 1.393 6.287 1.00 57.97 204 VAL A CA 1
ATOM 1533 C C . VAL A 1 204 ? 35.856 0.547 5.022 1.00 57.97 204 VAL A C 1
ATOM 1535 O O . VAL A 1 204 ? 34.945 -0.188 4.652 1.00 57.97 204 VAL A O 1
ATOM 1538 N N . VAL A 1 205 ? 36.985 0.686 4.327 1.00 58.09 205 VAL A N 1
ATOM 1539 C CA . VAL A 1 205 ? 37.438 -0.306 3.350 1.00 58.09 205 VAL A CA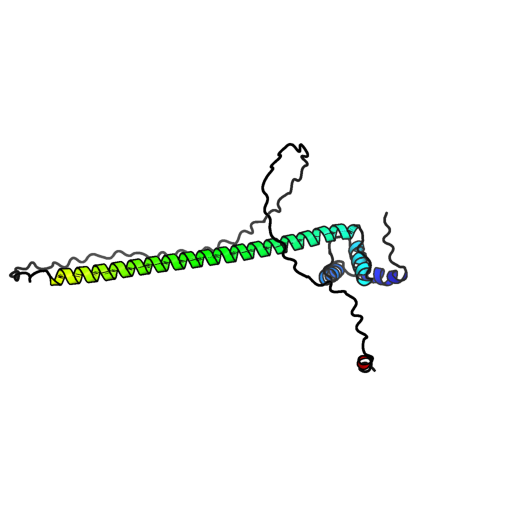 1
ATOM 1540 C C . VAL A 1 205 ? 37.772 -1.560 4.151 1.00 58.09 205 VAL A C 1
ATOM 1542 O O . VAL A 1 205 ? 38.828 -1.636 4.773 1.00 58.09 205 VAL A O 1
ATOM 1545 N N . VAL A 1 206 ? 36.850 -2.520 4.196 1.00 63.44 206 VAL A N 1
ATOM 1546 C CA . VAL A 1 206 ? 37.122 -3.851 4.746 1.00 63.44 206 VAL A CA 1
ATOM 1547 C C . VAL A 1 206 ? 37.989 -4.589 3.720 1.00 63.44 206 VAL A C 1
ATOM 1549 O O . VAL A 1 206 ? 37.504 -4.853 2.617 1.00 63.44 206 VAL A O 1
ATOM 1552 N N . PRO A 1 207 ? 39.261 -4.915 4.014 1.00 61.47 207 PRO A N 1
ATOM 1553 C CA . PRO A 1 207 ? 40.025 -5.794 3.145 1.00 61.47 207 PRO A CA 1
ATOM 1554 C C . PRO A 1 207 ? 39.395 -7.188 3.212 1.00 61.47 207 PRO A C 1
ATOM 1556 O O . PRO A 1 207 ? 39.378 -7.822 4.266 1.00 61.47 207 PRO A O 1
ATOM 1559 N N . LEU A 1 208 ? 38.853 -7.649 2.083 1.00 58.44 208 LEU A N 1
ATOM 1560 C CA . LEU A 1 208 ? 38.471 -9.045 1.888 1.00 58.44 208 LEU A CA 1
ATOM 1561 C C . LEU A 1 208 ? 39.706 -9.913 2.153 1.00 58.44 208 LEU A C 1
ATOM 1563 O O . LEU A 1 208 ? 40.715 -9.799 1.458 1.00 58.44 208 LEU A O 1
ATOM 1567 N N . SER A 1 209 ? 39.648 -10.743 3.191 1.00 62.97 209 SER A N 1
ATOM 1568 C CA . SER A 1 209 ? 40.689 -11.718 3.489 1.00 62.97 209 SER A CA 1
ATOM 1569 C C . SER A 1 209 ? 40.703 -12.802 2.406 1.00 62.97 209 SER A C 1
ATOM 1571 O O . SER A 1 209 ? 39.668 -13.342 2.028 1.00 62.97 209 SER A O 1
ATOM 1573 N N . GLU A 1 210 ? 41.896 -13.171 1.932 1.00 61.97 210 GLU A N 1
ATOM 1574 C CA . GLU A 1 210 ? 42.138 -14.190 0.889 1.00 61.97 210 GLU A CA 1
ATOM 1575 C C . GLU A 1 210 ? 41.665 -15.618 1.250 1.00 61.97 210 GLU A C 1
ATOM 1577 O O . GLU A 1 210 ? 41.880 -16.561 0.488 1.00 61.97 210 GLU A O 1
ATOM 1582 N N . ALA A 1 211 ? 41.028 -15.815 2.405 1.00 61.41 211 ALA A N 1
ATOM 1583 C CA . ALA A 1 211 ? 40.617 -17.132 2.877 1.00 61.41 211 ALA A CA 1
ATOM 1584 C C . ALA A 1 211 ? 39.395 -17.703 2.129 1.00 61.41 211 ALA A C 1
ATOM 1586 O O . ALA A 1 211 ? 39.251 -18.923 2.083 1.00 61.41 211 ALA A O 1
ATOM 1587 N N . ASP A 1 212 ? 38.572 -16.867 1.486 1.00 56.03 212 ASP A N 1
ATOM 1588 C CA . ASP A 1 212 ? 37.322 -17.313 0.844 1.00 56.03 212 ASP A CA 1
ATOM 1589 C C . ASP A 1 212 ? 37.453 -17.682 -0.648 1.00 56.03 212 ASP A C 1
ATOM 1591 O O . ASP A 1 212 ? 36.486 -18.108 -1.274 1.00 56.03 212 ASP A O 1
ATOM 1595 N N . VAL A 1 213 ? 38.650 -17.594 -1.241 1.00 59.06 213 VAL A N 1
ATOM 1596 C CA . VAL A 1 213 ? 38.848 -17.870 -2.684 1.00 59.06 213 VAL A CA 1
ATOM 1597 C C . VAL A 1 213 ? 39.070 -19.364 -2.991 1.00 59.06 213 VAL A C 1
ATOM 1599 O O . VAL A 1 213 ? 39.081 -19.761 -4.150 1.00 59.06 213 VAL A O 1
ATOM 1602 N N . LYS A 1 214 ? 39.200 -20.241 -1.986 1.00 57.09 214 LYS A N 1
ATOM 1603 C CA . LYS A 1 214 ? 39.536 -21.667 -2.211 1.00 57.09 214 LYS A CA 1
ATOM 1604 C C . LYS A 1 214 ? 38.364 -22.651 -2.180 1.00 57.09 214 LYS A C 1
ATOM 1606 O O . LYS A 1 214 ? 38.606 -23.853 -2.180 1.00 57.09 214 LYS A O 1
ATOM 1611 N N . LEU A 1 215 ? 37.114 -22.186 -2.166 1.00 59.09 215 LEU A N 1
ATOM 1612 C CA . LEU A 1 215 ? 35.953 -23.091 -2.163 1.00 59.09 215 LEU A CA 1
ATOM 1613 C C . LEU A 1 215 ? 35.348 -23.365 -3.555 1.00 59.09 215 LEU A C 1
ATOM 1615 O O . LEU A 1 215 ? 34.307 -24.009 -3.637 1.00 59.09 215 LEU A O 1
ATOM 1619 N N . PHE A 1 216 ? 35.977 -22.885 -4.633 1.00 53.69 216 PHE A N 1
ATOM 1620 C CA . PHE A 1 216 ? 35.480 -23.020 -6.010 1.00 53.69 216 PHE A CA 1
ATOM 1621 C C . PHE A 1 216 ? 36.566 -23.448 -7.021 1.00 53.69 216 PHE A C 1
ATOM 1623 O O . PHE A 1 216 ? 36.602 -22.951 -8.145 1.00 53.69 216 PHE A O 1
ATOM 1630 N N . GLU A 1 217 ? 37.425 -24.398 -6.639 1.00 50.28 217 GLU A N 1
ATOM 1631 C CA . GLU A 1 217 ? 38.144 -25.269 -7.593 1.00 50.28 217 GLU A CA 1
ATOM 1632 C C . GLU A 1 217 ? 37.790 -26.739 -7.358 1.00 50.28 217 GLU A C 1
ATOM 1634 O O . GLU A 1 217 ? 37.759 -27.160 -6.177 1.00 50.28 217 GLU A O 1
#

Secondary structure (DSSP, 8-state):
-------GGGHHHHHHHHHS-HHHHHHHHHHTT----S-HHHHHHHHHHHHTTPPPPHHHHHHHHHHHHHHHHHHHHHHHHHHHHHHHHHHHHHHHHHHHHHHHHHHHHHHHHHHHHHHHHHHS-----------------------------------------------------------------------------S-------GGGGGS--

Mean predicted aligned error: 17.84 Å

Organism: NCBI:txid1333877

Solvent-accessible surface area (backbone atoms only — not comparable to full-atom values): 14568 Å² total; per-residue (Å²): 133,87,75,83,78,71,56,80,88,42,50,63,58,51,54,54,56,70,70,48,56,64,67,57,57,33,49,58,25,52,79,67,76,40,82,64,82,75,56,65,69,58,49,49,52,52,52,51,30,56,79,66,73,44,79,74,53,78,75,48,49,59,52,47,53,54,52,52,54,48,51,55,51,47,53,50,51,52,50,52,51,50,52,51,49,53,51,53,50,54,50,51,53,50,51,50,53,54,50,50,53,53,51,53,53,50,51,51,52,52,52,51,52,52,51,51,52,55,54,53,60,72,69,54,75,77,78,77,77,77,81,85,77,86,82,83,85,79,85,76,85,74,82,88,80,83,85,73,83,80,82,76,74,91,72,87,70,77,83,72,79,75,76,78,70,76,83,80,79,82,81,72,87,76,89,80,80,92,76,88,79,94,78,78,86,76,92,73,92,70,78,90,74,85,73,84,74,72,82,78,71,94,74,81,80,74,80,80,67,83,78,75,73,73,84,80,124

pLDDT: mean 76.56, std 19.8, range [45.38, 98.5]

Radius of gyration: 40.12 Å; Cα contacts (8 Å, |Δi|>4): 45; chains: 1; bounding box: 106×66×96 Å

Foldseek 3Di:
DPPLDDDPVCPVVLVVQLPDPLVVLLVLCVVVVADSDDDSSLSSSQSVCVVVVHDRDPVRVVVVVVVVVVVVVVVVVVVVVVVVVVVVVVVVVVVVVVVVVVVVVVVVVVVVVVVVVVVVVVPPDDPPDDDDDDDDDDDDDDDDDDPDDPPDDDDPDPPPPPPPDPPPPPPDDDDDDDDDDDDDDDDDDDDDPPPPPDPPDPPPPPPDDPPPPPPPD